Protein AF-0000000087147767 (afdb_homodimer)

Sequence (228 aa):
MAEIVLAKQKIERGKTERLREWMEEITEREAEAVETLKSEGMHSETAFIEHTEESD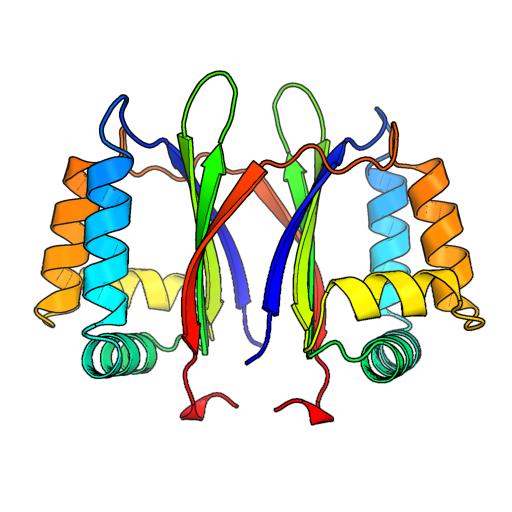FLIYYMKADSIEQVYESFEDSSHDIDQEHKQVLSDVLESGENVGDYELLYHLENPESSMAEIVLAKQKIERGKTERLREWMEEITEREAEAVETLKSEGMHSETAFIEHTEESDFLIYYMKADSIEQVYESFEDSSHDIDQEHKQVLSDVLESGENVGDYELLYHLENPESS

Structure (mmCIF, N/CA/C/O backbone):
data_AF-0000000087147767-model_v1
#
loop_
_entity.id
_entity.type
_entity.pdbx_description
1 polymer 'Uncharacterized protein'
#
loop_
_atom_site.group_PDB
_atom_site.id
_atom_site.type_symbol
_atom_site.label_atom_id
_atom_site.label_alt_id
_atom_site.label_comp_id
_atom_site.label_asym_id
_atom_site.label_entity_id
_atom_site.label_seq_id
_atom_site.pdbx_PDB_ins_code
_atom_site.Cartn_x
_atom_site.Cartn_y
_atom_site.Cartn_z
_atom_site.occupancy
_atom_site.B_iso_or_equiv
_atom_site.auth_seq_id
_atom_site.auth_comp_id
_atom_site.auth_asym_id
_atom_site.auth_atom_id
_atom_site.pdbx_PDB_model_num
ATOM 1 N N . MET A 1 1 ? -11.891 4.188 -13.633 1 67.19 1 MET A N 1
ATOM 2 C CA . MET A 1 1 ? -11.336 3.182 -12.734 1 67.19 1 MET A CA 1
ATOM 3 C C . MET A 1 1 ? -10.461 3.83 -11.664 1 67.19 1 MET A C 1
ATOM 5 O O . MET A 1 1 ? -9.891 4.898 -11.891 1 67.19 1 MET A O 1
ATOM 9 N N . ALA A 1 2 ? -10.555 3.457 -10.453 1 84.94 2 ALA A N 1
ATOM 10 C CA . ALA A 1 2 ? -9.797 4.105 -9.391 1 84.94 2 ALA A CA 1
ATOM 11 C C . ALA A 1 2 ? -8.289 3.939 -9.609 1 84.94 2 ALA A C 1
ATOM 13 O O . ALA A 1 2 ? -7.855 2.977 -10.242 1 84.94 2 ALA A O 1
ATOM 14 N N . GLU A 1 3 ? -7.574 5.004 -9.398 1 94 3 GLU A N 1
ATOM 15 C CA . GLU A 1 3 ? -6.117 4.988 -9.461 1 94 3 GLU A CA 1
ATOM 16 C C . GLU A 1 3 ? -5.508 4.684 -8.094 1 94 3 GLU A C 1
ATOM 18 O O . GLU A 1 3 ? -5.992 5.168 -7.07 1 94 3 GLU A O 1
ATOM 23 N N . ILE A 1 4 ? -4.531 3.812 -8.164 1 96.44 4 ILE A N 1
ATOM 24 C CA . ILE A 1 4 ? -3.818 3.475 -6.934 1 96.44 4 ILE A CA 1
ATOM 25 C C . ILE A 1 4 ? -2.35 3.869 -7.062 1 96.44 4 ILE A C 1
ATOM 27 O O . ILE A 1 4 ? -1.714 3.592 -8.086 1 96.44 4 ILE A O 1
ATOM 31 N N . VAL A 1 5 ? -1.839 4.504 -6.016 1 95.38 5 VA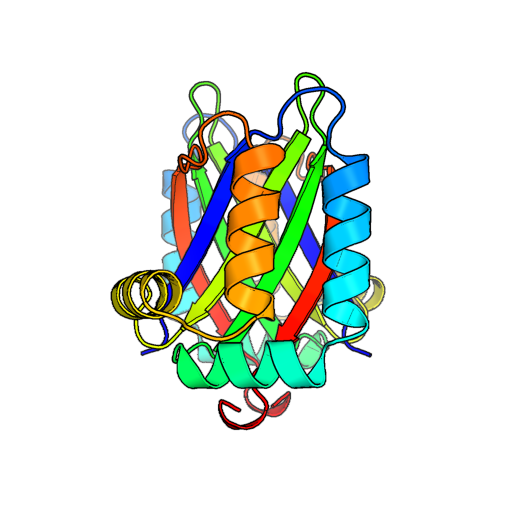L A N 1
ATOM 32 C CA . VAL A 1 5 ? -0.446 4.938 -6.055 1 95.38 5 VAL A CA 1
ATOM 33 C C . VAL A 1 5 ? 0.207 4.707 -4.695 1 95.38 5 VAL A C 1
ATOM 35 O O . VAL A 1 5 ? -0.458 4.789 -3.658 1 95.38 5 VAL A O 1
ATOM 38 N N . LEU A 1 6 ? 1.441 4.367 -4.758 1 97.19 6 LEU A N 1
ATOM 39 C CA . LEU A 1 6 ? 2.312 4.355 -3.586 1 97.19 6 LEU A CA 1
ATOM 40 C C . LEU A 1 6 ? 3.365 5.453 -3.684 1 97.19 6 LEU A C 1
ATOM 42 O O . LEU A 1 6 ? 3.986 5.633 -4.734 1 97.19 6 LEU A O 1
ATOM 46 N N . ALA A 1 7 ? 3.482 6.242 -2.654 1 95.94 7 ALA A N 1
ATOM 47 C CA . ALA A 1 7 ? 4.496 7.289 -2.605 1 95.94 7 ALA A CA 1
ATOM 48 C C . ALA A 1 7 ? 5.434 7.094 -1.415 1 95.94 7 ALA A C 1
ATOM 50 O O . ALA A 1 7 ? 5.031 6.547 -0.385 1 95.94 7 ALA A O 1
ATOM 51 N N . LYS A 1 8 ? 6.633 7.492 -1.608 1 97 8 LYS A N 1
ATOM 52 C CA . LYS A 1 8 ? 7.68 7.352 -0.601 1 97 8 LYS A CA 1
ATOM 53 C C . LYS A 1 8 ? 8.461 8.648 -0.442 1 97 8 LYS A C 1
ATOM 55 O O . LYS A 1 8 ? 8.961 9.203 -1.424 1 97 8 LYS A O 1
ATOM 60 N N . GLN A 1 9 ? 8.539 9.156 0.817 1 97 9 GLN A N 1
ATOM 61 C CA . GLN A 1 9 ? 9.281 10.383 1.09 1 97 9 GLN A CA 1
ATOM 62 C C . GLN A 1 9 ? 10.203 10.211 2.293 1 97 9 GLN A C 1
ATOM 64 O O . GLN A 1 9 ? 9.836 9.562 3.275 1 97 9 GLN A O 1
ATOM 69 N N . LYS A 1 10 ? 11.422 10.805 2.158 1 97.25 10 LYS A N 1
ATOM 70 C CA . LYS A 1 10 ? 12.422 10.648 3.207 1 97.25 10 LYS A CA 1
ATOM 71 C C . LYS A 1 10 ? 12.125 11.562 4.395 1 97.25 10 LYS A C 1
ATOM 73 O O . LYS A 1 10 ? 11.867 12.75 4.215 1 97.25 10 LYS A O 1
ATOM 78 N N . ILE A 1 11 ? 12.086 10.969 5.574 1 97.75 11 ILE A N 1
ATOM 79 C CA . ILE A 1 11 ? 11.875 11.727 6.801 1 97.75 11 ILE A CA 1
ATOM 80 C C . ILE A 1 11 ? 13.211 12.281 7.297 1 97.75 11 ILE A C 1
ATOM 82 O O . ILE A 1 11 ? 14.219 11.578 7.293 1 97.75 11 ILE A O 1
ATOM 86 N N . GLU A 1 12 ? 13.172 13.508 7.703 1 96.81 12 GLU A N 1
ATOM 87 C CA . GLU A 1 12 ? 14.383 14.102 8.258 1 96.81 12 GLU A CA 1
ATOM 88 C C . GLU A 1 12 ? 14.82 13.375 9.531 1 96.81 12 GLU A C 1
ATOM 90 O O . GLU A 1 12 ? 13.984 12.977 10.344 1 96.81 12 GLU A O 1
ATOM 95 N N . ARG A 1 13 ? 16.141 13.266 9.672 1 94.19 13 ARG A N 1
ATOM 96 C CA . ARG A 1 13 ? 16.688 12.562 10.828 1 94.19 13 ARG A CA 1
ATOM 97 C C . ARG A 1 13 ? 16.172 13.148 12.133 1 94.19 13 ARG A C 1
ATOM 99 O O . ARG A 1 13 ? 16.219 14.367 12.328 1 94.19 13 ARG A O 1
ATOM 106 N N . GLY A 1 14 ? 15.68 12.266 12.984 1 94.88 14 GLY A N 1
ATOM 107 C CA . GLY A 1 14 ? 15.25 12.664 14.312 1 94.88 14 GLY A CA 1
ATOM 108 C C . GLY A 1 14 ? 13.836 13.211 14.352 1 94.88 14 GLY A C 1
ATOM 109 O O . GLY A 1 14 ? 13.367 13.664 15.398 1 94.88 14 GLY A O 1
ATOM 110 N N . LYS A 1 15 ? 13.109 13.211 13.281 1 96.62 15 LYS A N 1
ATOM 111 C CA . LYS A 1 15 ? 11.805 13.867 13.25 1 96.62 15 LYS A CA 1
ATOM 112 C C . LYS A 1 15 ? 10.688 12.844 13.094 1 96.62 15 LYS A C 1
ATOM 114 O O . LYS A 1 15 ? 9.523 13.211 12.906 1 96.62 15 LYS A O 1
ATOM 119 N N . THR A 1 16 ? 11.008 11.641 13.18 1 96.75 16 THR A N 1
ATOM 120 C CA . THR A 1 16 ? 10.031 10.57 13.016 1 96.75 16 THR A CA 1
ATOM 121 C C . THR A 1 16 ? 8.961 10.656 14.102 1 96.75 16 THR A C 1
ATOM 123 O O . THR A 1 16 ? 7.773 10.445 13.828 1 96.75 16 THR A O 1
ATOM 126 N N . GLU A 1 17 ? 9.359 10.945 15.305 1 96.75 17 GLU A N 1
ATOM 127 C CA . GLU A 1 17 ? 8.422 11.023 16.422 1 96.75 17 GLU A CA 1
ATOM 128 C C . GLU A 1 17 ? 7.395 12.133 16.203 1 96.75 17 GLU A C 1
ATOM 130 O O . GLU A 1 17 ? 6.215 11.969 16.516 1 96.75 17 GLU A O 1
ATOM 135 N N . ARG A 1 18 ? 7.855 13.195 15.711 1 96.69 18 ARG A N 1
ATOM 136 C CA . ARG A 1 18 ? 6.953 14.305 15.406 1 96.69 18 ARG A CA 1
ATOM 137 C C . ARG A 1 18 ? 5.887 13.875 14.406 1 96.69 18 ARG A C 1
ATOM 139 O O . ARG A 1 18 ? 4.715 14.234 14.547 1 96.69 18 ARG A O 1
ATOM 146 N N . LEU A 1 19 ? 6.262 13.211 13.383 1 96.31 19 LEU A N 1
ATOM 147 C CA . LEU A 1 19 ? 5.328 12.695 12.383 1 96.31 19 LEU A CA 1
ATOM 148 C C . LEU A 1 19 ? 4.316 11.75 13.023 1 96.31 19 LEU A C 1
ATOM 150 O O . LEU A 1 19 ? 3.117 11.852 12.758 1 96.31 19 LEU A O 1
ATOM 154 N N . ARG A 1 20 ? 4.797 10.914 13.859 1 96.38 20 ARG A N 1
ATOM 155 C CA . ARG A 1 20 ? 3.932 9.969 14.555 1 96.38 20 ARG A CA 1
ATOM 156 C C . ARG A 1 20 ?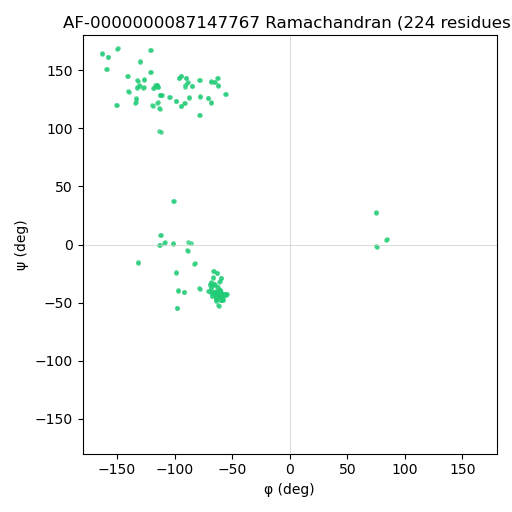 2.865 10.695 15.367 1 96.38 20 ARG A C 1
ATOM 158 O O . ARG A 1 20 ? 1.692 10.312 15.336 1 96.38 20 ARG A O 1
ATOM 165 N N . GLU A 1 21 ? 3.273 11.68 16.109 1 96.25 21 GLU A N 1
ATOM 166 C CA . GLU A 1 21 ? 2.357 12.477 16.922 1 96.25 21 GLU A CA 1
ATOM 167 C C . GLU A 1 21 ? 1.287 13.141 16.062 1 96.25 21 GLU A C 1
ATOM 169 O O . GLU A 1 21 ? 0.116 13.18 16.453 1 96.25 21 GLU A O 1
ATOM 174 N N . TRP A 1 22 ? 1.695 13.648 14.969 1 96.25 22 TRP A N 1
ATOM 175 C CA . TRP A 1 22 ? 0.762 14.305 14.062 1 96.25 22 TRP A CA 1
ATOM 176 C C . TRP A 1 22 ? -0.265 13.32 13.523 1 96.25 22 TRP A C 1
ATOM 178 O O . TRP A 1 22 ? -1.458 13.625 13.461 1 96.25 22 TRP A O 1
ATOM 188 N N . MET A 1 23 ? 0.18 12.156 13.133 1 94.56 23 MET A N 1
ATOM 189 C CA . MET A 1 23 ? -0.715 11.148 12.57 1 94.56 23 MET A CA 1
ATOM 190 C C . MET A 1 23 ? -1.711 10.664 13.617 1 94.56 23 MET A C 1
ATOM 192 O O . MET A 1 23 ? -2.855 10.344 13.297 1 94.56 23 MET A O 1
ATOM 196 N N . GLU A 1 24 ? -1.226 10.633 14.844 1 94.94 24 GLU A N 1
ATOM 197 C CA . GLU A 1 24 ? -2.143 10.336 15.938 1 94.94 24 GLU A CA 1
ATOM 198 C C . GLU A 1 24 ? -3.227 11.398 16.062 1 94.94 24 GLU A C 1
ATOM 200 O O . GLU A 1 24 ? -4.398 11.086 16.266 1 94.94 24 GLU A O 1
ATOM 205 N N . GLU A 1 25 ? -2.812 12.633 15.961 1 94.88 25 GLU A N 1
ATOM 206 C CA . GLU A 1 25 ? -3.77 13.734 16.016 1 94.88 25 GLU A CA 1
ATOM 207 C C . GLU A 1 25 ? -4.785 13.633 14.875 1 94.88 25 GLU A C 1
ATOM 209 O O . GLU A 1 25 ? -5.965 13.93 15.07 1 94.88 25 GLU A O 1
ATOM 214 N N . ILE A 1 26 ? -4.352 13.234 13.672 1 94.12 26 ILE A N 1
ATOM 215 C CA . ILE A 1 26 ? -5.25 13.047 12.531 1 94.12 26 ILE A CA 1
ATOM 216 C C . ILE A 1 26 ? -6.297 11.984 12.875 1 94.12 26 ILE A C 1
ATOM 218 O O . ILE A 1 26 ? -7.477 12.141 12.547 1 94.12 26 ILE A O 1
ATOM 222 N N . THR A 1 27 ? -5.828 10.938 13.492 1 92.12 27 THR A N 1
ATOM 223 C CA . THR A 1 27 ? -6.723 9.852 13.883 1 92.12 27 THR A CA 1
ATOM 224 C C . THR A 1 27 ? -7.773 10.344 14.875 1 92.12 27 THR A C 1
ATOM 226 O O . THR A 1 27 ? -8.93 9.914 14.828 1 92.12 27 THR A O 1
ATOM 229 N N . GLU A 1 28 ? -7.375 11.242 15.758 1 93.94 28 GLU A N 1
ATOM 230 C CA . GLU A 1 28 ? -8.297 11.844 16.719 1 93.94 28 GLU A CA 1
ATOM 231 C C . GLU A 1 28 ? -9.305 12.75 16 1 93.94 28 GLU A C 1
ATOM 233 O O . GLU A 1 28 ? -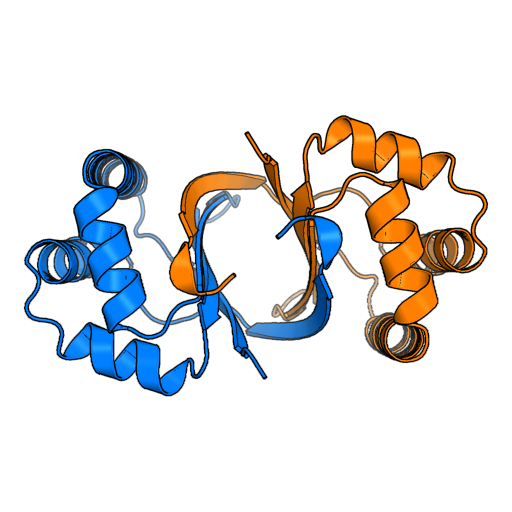10.445 12.898 16.469 1 93.94 28 GLU A O 1
ATOM 238 N N . ARG A 1 29 ? -8.852 13.336 14.969 1 94.69 29 ARG A N 1
ATOM 239 C CA . ARG A 1 29 ? -9.695 14.211 14.164 1 94.69 29 ARG A CA 1
ATOM 240 C C . ARG A 1 29 ? -10.195 13.484 12.922 1 94.69 29 ARG A C 1
ATOM 242 O O . ARG A 1 29 ? -10.227 14.07 11.828 1 94.69 29 ARG A O 1
ATOM 249 N N . GLU A 1 30 ? -10.492 12.281 13.031 1 92.88 30 GLU A N 1
ATOM 250 C CA . GLU A 1 30 ? -10.82 11.398 11.922 1 92.88 30 GLU A CA 1
ATOM 251 C C . GLU A 1 30 ? -11.984 11.945 11.102 1 92.88 30 GLU A C 1
ATOM 253 O O . GLU A 1 30 ? -11.969 11.906 9.875 1 92.88 30 GLU A O 1
ATOM 258 N N . ALA A 1 31 ? -13.008 12.445 11.766 1 92.44 31 ALA A N 1
ATOM 259 C CA . ALA A 1 31 ? -14.188 12.961 11.078 1 92.44 31 ALA A CA 1
ATOM 260 C C . ALA A 1 31 ? -13.812 14.086 10.125 1 92.44 31 ALA A C 1
ATOM 262 O O . ALA A 1 31 ? -14.273 14.117 8.977 1 92.44 31 ALA A O 1
ATOM 263 N N . GLU A 1 32 ? -13.023 15.016 10.602 1 93.19 32 GLU A N 1
ATOM 264 C CA . GLU A 1 32 ? -12.547 16.125 9.773 1 93.19 32 GLU A CA 1
ATOM 265 C C . GLU A 1 32 ? -11.68 15.617 8.625 1 93.19 32 GLU A C 1
ATOM 267 O O . GLU A 1 32 ? -11.82 16.062 7.484 1 93.19 32 GLU A O 1
ATOM 272 N N . ALA A 1 33 ? -10.789 14.656 8.93 1 93.19 33 ALA A N 1
ATOM 273 C CA . ALA A 1 33 ? -9.891 14.094 7.926 1 93.19 33 ALA A CA 1
ATOM 274 C C . ALA A 1 33 ? -10.68 13.398 6.82 1 93.19 33 ALA A C 1
ATOM 276 O O . ALA A 1 33 ? -10.352 13.523 5.641 1 93.19 33 ALA A O 1
ATOM 277 N N . VAL A 1 34 ? -11.695 12.727 7.195 1 92.88 34 VAL A N 1
ATOM 278 C CA . VAL A 1 34 ? -12.516 11.992 6.242 1 92.88 34 VAL A CA 1
ATOM 279 C C . VAL A 1 34 ? -13.273 12.969 5.344 1 92.88 34 VAL A C 1
ATOM 281 O O . VAL A 1 34 ? -13.43 12.719 4.145 1 92.88 34 VAL A O 1
ATOM 284 N N . GLU A 1 35 ? -13.703 14.047 5.93 1 90.69 35 GLU A N 1
ATOM 285 C CA . GLU A 1 35 ? -14.367 15.07 5.129 1 90.69 35 GLU A CA 1
ATOM 286 C C . GLU A 1 35 ? -13.438 15.625 4.051 1 90.69 35 GLU A C 1
ATOM 288 O O . GLU A 1 35 ? -13.867 15.859 2.92 1 90.69 35 GLU A O 1
ATOM 293 N N . THR A 1 36 ? -12.203 15.812 4.438 1 90.06 36 THR A N 1
ATOM 294 C CA . THR A 1 36 ? -11.227 16.281 3.469 1 90.06 36 THR A CA 1
ATOM 295 C C . THR A 1 36 ? -10.953 15.219 2.408 1 90.06 36 THR A C 1
ATOM 297 O O . THR A 1 36 ? -10.828 15.531 1.223 1 90.06 36 THR A O 1
ATOM 300 N N . LEU A 1 37 ? -10.859 13.992 2.84 1 88.81 37 LEU A N 1
ATOM 301 C CA . LEU A 1 37 ? -10.656 12.875 1.922 1 88.81 37 LEU A CA 1
ATOM 302 C C . LEU A 1 37 ? -11.75 12.852 0.854 1 88.81 37 LEU A C 1
ATOM 304 O O . LEU A 1 37 ? -11.453 12.664 -0.33 1 88.81 37 LEU A O 1
ATOM 308 N N . LYS A 1 38 ? -12.945 13.078 1.26 1 89.38 38 LYS A N 1
ATOM 309 C CA . LYS A 1 38 ? -14.086 13.109 0.354 1 89.38 38 LYS A CA 1
ATOM 310 C C . LYS A 1 38 ? -13.969 14.25 -0.653 1 89.38 38 LYS A C 1
ATOM 312 O O . LYS A 1 38 ? -14.156 14.047 -1.854 1 89.38 38 LYS A O 1
ATOM 317 N N . SER A 1 39 ? -13.672 15.344 -0.083 1 87 39 SER A N 1
ATOM 318 C CA . SER A 1 39 ? -13.586 16.547 -0.907 1 87 39 SER A CA 1
ATOM 319 C C . SER A 1 39 ? -12.477 16.422 -1.945 1 87 39 SER A C 1
ATOM 321 O O . SER A 1 39 ? -12.562 17 -3.031 1 87 39 SER A O 1
ATOM 323 N N . GLU A 1 40 ? -11.453 15.586 -1.694 1 88.38 40 GLU A N 1
ATOM 324 C CA . GLU A 1 40 ? -10.305 15.406 -2.578 1 88.38 40 GLU A CA 1
ATOM 325 C C . GLU A 1 40 ? -10.562 14.305 -3.598 1 88.38 40 GLU A C 1
ATOM 327 O O . GLU A 1 40 ? -9.734 14.055 -4.477 1 88.38 40 GLU A O 1
ATOM 332 N N . GLY A 1 41 ?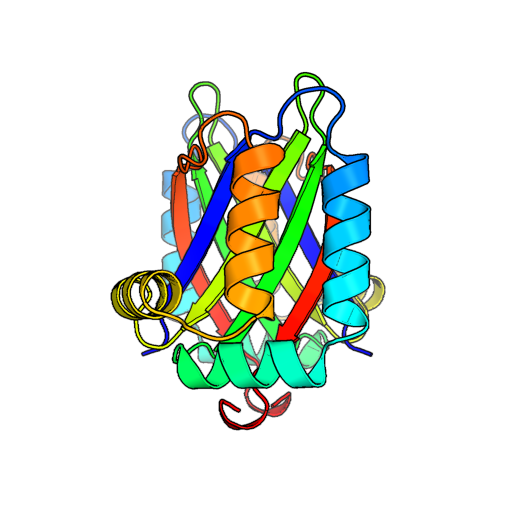 -11.695 13.609 -3.494 1 87.38 41 GLY A N 1
ATOM 333 C CA . GLY A 1 41 ? -12.023 12.516 -4.398 1 87.38 41 GLY A CA 1
ATOM 334 C C . GLY A 1 41 ? -11.234 11.25 -4.121 1 87.38 41 GLY A C 1
ATOM 335 O O . GLY A 1 41 ? -10.953 10.477 -5.035 1 87.38 41 GLY A O 1
ATOM 336 N N . MET A 1 42 ? -10.844 11.109 -2.902 1 92.06 42 MET A N 1
ATOM 337 C CA . MET A 1 42 ? -10.07 9.938 -2.506 1 92.06 42 MET A CA 1
ATOM 338 C C . MET A 1 42 ? -10.977 8.867 -1.909 1 92.06 42 MET A C 1
ATOM 340 O O . MET A 1 42 ? -11.93 9.18 -1.188 1 92.06 42 MET A O 1
ATOM 344 N N . HIS A 1 43 ? -10.625 7.648 -2.223 1 93.38 43 HIS A N 1
ATOM 345 C CA . HIS A 1 43 ? -11.375 6.527 -1.664 1 93.38 43 HIS A CA 1
ATOM 346 C C . HIS A 1 43 ? -10.742 6.039 -0.365 1 93.38 43 HIS A C 1
ATOM 348 O O . HIS A 1 43 ? -11.445 5.707 0.588 1 93.38 43 HIS A O 1
ATOM 354 N N . SER A 1 44 ? -9.477 5.984 -0.354 1 94.44 44 SER A N 1
ATOM 355 C CA . SER A 1 44 ? -8.773 5.562 0.851 1 94.44 44 SER A CA 1
ATOM 356 C C . SER A 1 44 ? -7.328 6.043 0.84 1 94.44 44 SER A C 1
ATOM 358 O O . SER A 1 44 ? -6.758 6.301 -0.224 1 94.44 44 SER A O 1
ATOM 360 N N . GLU A 1 45 ? -6.836 6.25 1.989 1 95.31 45 GLU A N 1
ATOM 361 C CA . GLU A 1 45 ? -5.441 6.625 2.209 1 95.31 45 GLU A CA 1
ATOM 362 C C . GLU A 1 45 ? -4.863 5.91 3.428 1 95.31 45 GLU A C 1
ATOM 364 O O . GLU A 1 45 ? -5.52 5.809 4.465 1 95.31 45 GLU A O 1
ATOM 369 N N . THR A 1 46 ? -3.719 5.316 3.305 1 96.62 46 THR A N 1
ATOM 370 C CA . THR A 1 46 ? -2.994 4.684 4.402 1 96.62 46 THR A CA 1
ATOM 371 C C . THR A 1 46 ? -1.569 5.223 4.488 1 96.62 46 THR A C 1
ATOM 373 O O . THR A 1 46 ? -0.891 5.367 3.471 1 96.62 46 THR A O 1
ATOM 376 N N . ALA A 1 47 ? -1.167 5.508 5.66 1 97.44 47 ALA A N 1
ATOM 377 C CA . ALA A 1 47 ? 0.192 5.992 5.891 1 97.44 47 ALA A CA 1
ATOM 378 C C . ALA A 1 47 ? 0.993 5.004 6.73 1 97.44 47 ALA A C 1
ATOM 380 O O . ALA A 1 47 ? 0.482 4.457 7.711 1 97.44 47 ALA A O 1
ATOM 381 N N . PHE A 1 48 ? 2.24 4.781 6.336 1 97.81 48 PHE A N 1
ATOM 382 C CA . PHE A 1 48 ? 3.18 3.938 7.066 1 97.81 48 PHE A CA 1
ATOM 383 C C . PHE A 1 48 ? 4.508 4.656 7.273 1 97.81 48 PHE A C 1
ATOM 385 O O . PHE A 1 48 ? 4.828 5.602 6.551 1 97.81 48 PHE A O 1
ATOM 392 N N . ILE A 1 49 ? 5.207 4.203 8.266 1 97.75 49 ILE A N 1
ATOM 393 C CA . ILE A 1 49 ? 6.637 4.484 8.328 1 97.75 49 ILE A CA 1
ATOM 394 C C . ILE A 1 49 ? 7.422 3.238 7.93 1 97.75 49 ILE A C 1
ATOM 396 O O . ILE A 1 49 ? 7.141 2.139 8.406 1 97.75 49 ILE A O 1
ATOM 400 N N . GLU A 1 50 ? 8.305 3.385 6.984 1 97.5 50 GLU A N 1
ATOM 401 C CA . GLU A 1 50 ? 9.289 2.342 6.703 1 97.5 50 GLU A CA 1
ATOM 402 C C . GLU A 1 50 ? 10.602 2.604 7.441 1 97.5 50 GLU A C 1
ATOM 404 O O . GLU A 1 50 ? 11.242 3.631 7.227 1 97.5 50 GLU A O 1
ATOM 409 N N . HIS A 1 51 ? 10.953 1.704 8.266 1 96.94 51 HIS A N 1
ATOM 410 C CA . HIS A 1 51 ? 12.234 1.81 8.961 1 96.94 51 HIS A CA 1
ATOM 411 C C . HIS A 1 51 ? 13.336 1.101 8.18 1 96.94 51 HIS A C 1
ATOM 413 O O . HIS A 1 51 ? 13.227 -0.09 7.883 1 96.94 51 HIS A O 1
ATOM 419 N N . THR A 1 52 ? 14.359 1.851 7.84 1 94.19 52 THR A N 1
ATOM 420 C CA . THR A 1 52 ? 15.547 1.268 7.223 1 94.19 52 THR A CA 1
ATOM 421 C C . THR A 1 52 ? 16.781 1.547 8.062 1 94.19 52 THR A C 1
ATOM 423 O O . THR A 1 52 ? 16.719 2.299 9.039 1 94.19 52 THR A O 1
ATOM 426 N N . GLU A 1 53 ? 17.828 0.87 7.75 1 90 53 GLU A N 1
ATOM 427 C CA . GLU A 1 53 ? 19.078 1.097 8.461 1 90 53 GLU A CA 1
ATOM 428 C C . GLU A 1 53 ? 19.547 2.539 8.305 1 90 53 GLU A C 1
ATOM 430 O O . GLU A 1 53 ? 20.125 3.117 9.234 1 90 53 GLU A O 1
ATOM 435 N N . GLU A 1 54 ? 19.234 3.188 7.242 1 88.38 54 GLU A N 1
ATOM 436 C CA . GLU A 1 54 ? 19.781 4.5 6.91 1 88.38 54 GLU A CA 1
ATOM 437 C C . GLU A 1 54 ? 18.828 5.617 7.332 1 88.38 54 GLU A C 1
ATOM 439 O O . GLU A 1 54 ? 19.266 6.668 7.797 1 88.38 54 GLU A O 1
ATOM 444 N N . SER A 1 55 ? 17.641 5.387 7.145 1 93.56 55 SER A N 1
ATOM 445 C CA . SER A 1 55 ? 16.656 6.445 7.383 1 93.56 55 SER A CA 1
ATOM 446 C C . SER A 1 55 ? 15.25 5.875 7.504 1 93.56 55 SER A C 1
ATOM 448 O O . SER A 1 55 ? 15.016 4.707 7.184 1 93.56 55 SER A O 1
ATOM 450 N N . ASP A 1 56 ? 14.336 6.742 8.055 1 97.5 56 ASP A N 1
ATOM 451 C CA . ASP A 1 56 ? 12.898 6.457 8.016 1 97.5 56 ASP A CA 1
ATOM 452 C C . ASP A 1 56 ? 12.242 7.121 6.812 1 97.5 56 ASP A C 1
ATOM 454 O O . ASP A 1 56 ? 12.664 8.195 6.383 1 97.5 56 ASP A O 1
ATOM 458 N N . PHE A 1 57 ? 11.289 6.449 6.293 1 97.81 57 PHE A N 1
ATOM 459 C CA . PHE A 1 57 ? 10.531 6.977 5.164 1 97.81 57 PHE A CA 1
ATOM 460 C C . PHE A 1 57 ? 9.039 6.965 5.453 1 97.81 57 PHE A C 1
ATOM 462 O O . PHE A 1 57 ? 8.539 6.07 6.145 1 97.81 57 PHE A O 1
ATOM 469 N N . LEU A 1 58 ? 8.406 7.98 5.004 1 97.81 58 LEU A N 1
ATOM 470 C CA . LEU A 1 58 ? 6.949 8 5.004 1 97.81 58 LEU A CA 1
ATOM 471 C C . LEU A 1 58 ? 6.398 7.363 3.73 1 97.81 58 LEU A C 1
ATOM 473 O O . LEU A 1 58 ? 6.766 7.762 2.623 1 97.81 58 LEU A O 1
ATOM 477 N N . ILE A 1 59 ? 5.516 6.375 3.875 1 98 59 ILE A N 1
ATOM 478 C CA . ILE A 1 59 ? 4.875 5.691 2.76 1 98 59 ILE A CA 1
ATOM 479 C C . ILE A 1 59 ? 3.381 6.012 2.746 1 98 59 ILE A C 1
ATOM 481 O O . ILE A 1 59 ? 2.699 5.863 3.764 1 98 59 ILE A O 1
ATOM 485 N N . TYR A 1 60 ? 2.865 6.445 1.607 1 96.5 60 TYR A N 1
ATOM 486 C CA . TYR A 1 60 ? 1.438 6.688 1.432 1 96.5 60 TYR A CA 1
ATOM 487 C C . TYR A 1 60 ? 0.845 5.723 0.411 1 96.5 60 TYR A C 1
ATOM 489 O O . TYR A 1 60 ? 1.366 5.586 -0.698 1 96.5 60 TYR A O 1
ATOM 497 N N . TYR A 1 61 ? -0.058 5.051 0.831 1 96.56 61 TYR A N 1
ATOM 498 C CA . TYR A 1 61 ? -0.926 4.32 -0.086 1 96.56 61 TYR A CA 1
ATOM 499 C C . TYR A 1 61 ? -2.227 5.078 -0.325 1 96.56 61 TYR A C 1
ATOM 501 O O . TYR A 1 61 ? -2.99 5.324 0.611 1 96.56 61 TYR A O 1
ATOM 509 N N . MET A 1 62 ? -2.533 5.375 -1.603 1 95.5 62 MET A N 1
ATOM 510 C CA . MET A 1 62 ? -3.707 6.184 -1.918 1 95.5 62 MET A CA 1
ATOM 511 C C . MET A 1 62 ? -4.523 5.543 -3.035 1 95.5 62 MET A C 1
ATOM 513 O O . MET A 1 62 ? -3.969 5.105 -4.043 1 95.5 62 MET A O 1
ATOM 517 N N . LYS A 1 63 ? -5.758 5.504 -2.861 1 94.81 63 LYS A N 1
ATOM 518 C CA . LYS A 1 63 ? -6.746 5.113 -3.863 1 94.81 63 LYS A CA 1
ATOM 519 C C . LYS A 1 63 ? -7.711 6.258 -4.156 1 94.81 63 LYS A C 1
ATOM 521 O O . LYS A 1 63 ? -8.352 6.789 -3.246 1 94.81 63 LYS A O 1
ATOM 526 N N . ALA A 1 64 ? -7.734 6.703 -5.406 1 94.06 64 ALA A N 1
ATOM 527 C CA . ALA A 1 64 ? -8.562 7.844 -5.777 1 94.06 64 ALA A CA 1
ATOM 528 C C . ALA A 1 64 ? -9.039 7.727 -7.223 1 94.06 64 ALA A C 1
ATOM 530 O O . ALA A 1 64 ? -8.562 6.871 -7.973 1 94.06 64 ALA A O 1
ATOM 531 N N . ASP A 1 65 ? -10 8.617 -7.562 1 91.31 65 ASP A N 1
ATOM 532 C CA . ASP A 1 65 ? -10.445 8.688 -8.953 1 91.31 65 ASP A CA 1
ATOM 533 C C . ASP A 1 65 ? -9.336 9.203 -9.859 1 91.31 65 ASP A C 1
ATOM 535 O O . ASP A 1 65 ? -9.148 8.703 -10.969 1 91.31 65 ASP A O 1
ATOM 539 N N . SER A 1 66 ? -8.68 10.148 -9.367 1 91.88 66 SER A N 1
ATOM 540 C CA . SER A 1 66 ? -7.559 10.773 -10.062 1 91.88 66 SER A CA 1
ATOM 541 C C . SER A 1 66 ? -6.531 11.32 -9.078 1 91.88 66 SER A C 1
ATOM 543 O O . SER A 1 66 ? -6.828 12.234 -8.297 1 91.88 66 SER A O 1
ATOM 545 N N . ILE A 1 67 ? -5.355 10.758 -9.242 1 88.94 67 ILE A N 1
ATOM 546 C CA . ILE A 1 67 ? -4.312 11.164 -8.305 1 88.94 67 ILE A CA 1
ATOM 547 C C . ILE A 1 67 ? -3.896 12.609 -8.594 1 88.94 67 ILE A C 1
ATOM 549 O O . ILE A 1 67 ? -3.625 13.375 -7.668 1 88.94 67 ILE A O 1
ATOM 553 N N . GLU A 1 68 ? -3.828 12.891 -9.82 1 89.19 68 GLU A N 1
ATOM 554 C CA . GLU A 1 68 ? -3.504 14.258 -10.195 1 89.19 68 GLU A CA 1
ATOM 555 C C . GLU A 1 68 ? -4.48 15.25 -9.578 1 89.19 68 GLU A C 1
ATOM 557 O O . GLU A 1 68 ? -4.07 16.281 -9.031 1 89.19 68 GLU A O 1
ATOM 562 N N . GLN A 1 69 ? -5.738 14.914 -9.609 1 88.12 69 GLN A N 1
ATOM 563 C CA . GLN A 1 69 ? -6.766 15.789 -9.047 1 88.12 69 GLN A CA 1
ATOM 564 C C . GLN A 1 69 ? -6.66 15.852 -7.527 1 88.12 69 GLN A C 1
ATOM 566 O O . GLN A 1 69 ? -6.938 16.891 -6.926 1 88.12 69 GLN A O 1
ATOM 571 N N . VAL A 1 70 ? -6.277 14.758 -6.941 1 86.81 70 VAL A N 1
ATOM 572 C CA . VAL A 1 70 ? -6.105 14.719 -5.492 1 86.81 70 VAL A CA 1
ATOM 573 C C . VAL A 1 70 ? -5.043 15.734 -5.07 1 86.81 70 VAL A C 1
ATOM 575 O O . VAL A 1 70 ? -5.258 16.516 -4.148 1 86.81 70 VAL A O 1
ATOM 578 N N . TYR A 1 71 ? -3.936 15.703 -5.781 1 83.88 71 TYR A N 1
ATOM 579 C CA . TYR A 1 71 ? -2.842 16.609 -5.445 1 83.88 71 TYR A CA 1
ATOM 580 C C . TYR A 1 71 ? -3.262 18.062 -5.637 1 83.88 71 TYR A C 1
ATOM 582 O O . TYR A 1 71 ? -2.934 18.922 -4.816 1 83.88 71 TYR A O 1
ATOM 590 N N . GLU A 1 72 ? -3.963 18.328 -6.66 1 85.88 72 GLU A N 1
ATOM 591 C CA . GLU A 1 72 ? -4.441 19.688 -6.938 1 85.88 72 GLU A CA 1
ATOM 592 C C . GLU A 1 72 ? -5.395 20.156 -5.848 1 85.88 72 GLU A C 1
ATOM 594 O O . GLU A 1 72 ? -5.289 21.297 -5.375 1 85.88 72 GLU A O 1
ATOM 599 N N . SER A 1 73 ? -6.293 19.312 -5.48 1 85.06 73 SER A N 1
ATOM 600 C CA . SER A 1 73 ? -7.27 19.641 -4.449 1 85.06 73 SER A CA 1
ATOM 601 C C . SER A 1 73 ? -6.598 19.875 -3.102 1 85.06 73 SER A C 1
ATOM 603 O O . SER A 1 73 ? -6.961 20.797 -2.369 1 85.06 73 SER A O 1
ATOM 605 N N . PHE A 1 74 ? -5.656 19.047 -2.812 1 83.44 74 PHE A N 1
ATOM 606 C CA . PHE A 1 74 ? -4.914 19.156 -1.562 1 83.44 74 PHE A CA 1
ATOM 607 C C . PHE A 1 74 ? -4.176 20.484 -1.475 1 83.44 74 PHE A C 1
ATOM 609 O O . PHE A 1 74 ? -4.164 21.125 -0.423 1 83.44 74 PHE A O 1
ATOM 616 N N . GLU A 1 75 ? -3.615 20.891 -2.559 1 81.81 75 GLU A N 1
ATOM 617 C CA . GLU A 1 75 ? -2.877 22.141 -2.6 1 81.81 75 GLU A CA 1
ATOM 618 C C . GLU A 1 75 ? -3.807 23.344 -2.396 1 81.81 75 GLU A C 1
ATOM 620 O O . GLU A 1 75 ? -3.42 24.344 -1.782 1 81.81 75 GLU A O 1
ATOM 625 N N . ASP A 1 76 ? -5.039 23.172 -2.793 1 82.94 76 ASP A N 1
ATOM 626 C CA . ASP A 1 76 ? -5.98 24.281 -2.762 1 82.94 76 ASP A CA 1
ATOM 627 C C . ASP A 1 76 ? -6.906 24.188 -1.55 1 82.94 76 ASP A C 1
ATOM 629 O O . ASP A 1 76 ? -7.797 25.016 -1.375 1 82.94 76 ASP A O 1
ATOM 633 N N . SER A 1 77 ? -6.672 23.203 -0.817 1 82.94 77 SER A N 1
ATOM 634 C CA . SER A 1 77 ? -7.586 22.953 0.294 1 82.94 77 SER A CA 1
ATOM 635 C C . SER A 1 77 ? -7.465 24.047 1.354 1 82.94 77 SER A C 1
ATOM 637 O O . SER A 1 77 ? -6.363 24.5 1.657 1 82.94 77 SER A O 1
ATOM 639 N N . SER A 1 78 ? -8.664 24.453 1.901 1 79.69 78 SER A N 1
ATOM 640 C CA . SER A 1 78 ? -8.688 25.484 2.941 1 79.69 78 SER A CA 1
ATOM 641 C C . SER A 1 78 ? -9.031 24.875 4.301 1 79.69 78 SER A C 1
ATOM 643 O O . SER A 1 78 ? -9.156 25.594 5.289 1 79.69 78 SER A O 1
ATOM 645 N N . HIS A 1 79 ? -9.18 23.625 4.316 1 88.5 79 HIS A N 1
ATOM 646 C CA . HIS A 1 79 ? -9.453 22.984 5.602 1 88.5 79 HIS A CA 1
ATOM 647 C C . HIS A 1 79 ? -8.258 23.109 6.543 1 88.5 79 HIS A C 1
ATOM 649 O O . HIS A 1 79 ? -7.117 22.906 6.129 1 88.5 79 HIS A O 1
ATOM 655 N N . ASP A 1 80 ? -8.516 23.359 7.773 1 90.38 80 ASP A N 1
ATOM 656 C CA . ASP A 1 80 ? -7.469 23.562 8.773 1 90.38 80 ASP A CA 1
ATOM 657 C C . ASP A 1 80 ? -6.559 22.344 8.867 1 90.38 80 ASP A C 1
ATOM 659 O O . ASP A 1 80 ? -5.336 22.469 8.953 1 90.38 80 ASP A O 1
ATOM 663 N N . ILE A 1 81 ? -7.133 21.203 8.844 1 91.75 81 ILE A N 1
ATOM 664 C CA . ILE A 1 81 ? -6.363 19.969 9.023 1 91.75 81 ILE A CA 1
ATOM 665 C C . ILE A 1 81 ? -5.418 19.781 7.836 1 91.75 81 ILE A C 1
ATOM 667 O O . ILE A 1 81 ? -4.297 19.297 8 1 91.75 81 ILE A O 1
ATOM 671 N N . ASP A 1 82 ? -5.824 20.172 6.656 1 91.69 82 ASP A N 1
ATOM 672 C CA . ASP A 1 82 ? -4.977 20.078 5.477 1 91.69 82 ASP A CA 1
ATOM 673 C C . ASP A 1 82 ? -3.785 21.031 5.578 1 91.69 82 ASP A C 1
ATOM 675 O O . ASP A 1 82 ? -2.658 20.672 5.238 1 91.69 82 ASP A O 1
ATOM 679 N N . GLN A 1 83 ? -4.078 22.203 5.996 1 91.44 83 GLN A N 1
ATOM 680 C CA . GLN A 1 83 ? -3.021 23.188 6.164 1 91.44 83 GLN A CA 1
ATOM 681 C C . GLN A 1 83 ? -2 22.734 7.199 1 91.44 83 GLN A C 1
ATOM 683 O O . GLN A 1 83 ? -0.792 22.875 6.988 1 91.44 83 GLN A O 1
ATOM 688 N N . GLU A 1 84 ? -2.477 22.234 8.289 1 93.75 84 GLU A N 1
ATOM 689 C CA . GLU A 1 84 ? -1.58 21.703 9.32 1 93.75 84 GLU A CA 1
ATOM 690 C C . GLU A 1 84 ? -0.785 20.516 8.805 1 93.75 84 GLU A C 1
ATOM 692 O O . GLU A 1 84 ? 0.399 20.359 9.117 1 93.75 84 GLU A O 1
ATOM 697 N N . HIS A 1 85 ? -1.444 19.688 8.062 1 93.19 85 HIS A N 1
ATOM 698 C CA . HIS A 1 85 ? -0.775 18.547 7.465 1 93.19 85 HIS A CA 1
ATOM 699 C C . HIS A 1 85 ? 0.38 18.984 6.574 1 93.19 85 HIS A C 1
ATOM 701 O O . HIS A 1 85 ? 1.493 18.469 6.691 1 93.19 85 HIS A O 1
ATOM 707 N N . LYS A 1 86 ? 0.126 19.953 5.758 1 92 86 LYS A N 1
ATOM 708 C CA . LYS A 1 86 ? 1.163 20.484 4.883 1 92 86 LYS A CA 1
ATOM 709 C C . LYS A 1 86 ? 2.326 21.047 5.691 1 92 86 LYS A C 1
ATOM 711 O O . LYS A 1 86 ? 3.492 20.812 5.359 1 92 86 LYS A O 1
ATOM 716 N N . GLN A 1 87 ? 1.972 21.734 6.68 1 93.38 87 GLN A N 1
ATOM 717 C CA . GLN A 1 87 ? 2.986 22.359 7.523 1 93.38 87 GLN A CA 1
ATOM 718 C C . GLN A 1 87 ? 3.85 21.312 8.211 1 93.38 87 GLN A C 1
ATOM 720 O O . GLN A 1 87 ? 5.078 21.422 8.234 1 93.38 87 GLN A O 1
ATOM 725 N N . VAL A 1 88 ? 3.221 20.328 8.773 1 95.88 88 VAL A N 1
ATOM 726 C CA . VAL A 1 88 ? 3.953 19.281 9.484 1 95.88 88 VAL A CA 1
ATOM 727 C C . VAL A 1 88 ? 4.848 18.516 8.508 1 95.88 88 VAL A C 1
ATOM 729 O O . VAL A 1 88 ? 6.02 18.266 8.797 1 95.88 88 VAL A O 1
ATOM 732 N N . LEU A 1 89 ? 4.301 18.172 7.348 1 94.56 89 LEU A N 1
ATOM 733 C CA . LEU A 1 89 ? 5.086 17.438 6.359 1 94.56 89 LEU A CA 1
ATOM 734 C C . LEU A 1 89 ? 6.293 18.266 5.914 1 94.56 89 LEU A C 1
ATOM 736 O O . LEU A 1 89 ? 7.391 17.719 5.766 1 94.56 89 LEU A O 1
ATOM 740 N N . SER A 1 90 ? 6.078 19.531 5.703 1 94.5 90 SER A N 1
ATOM 741 C CA . SER A 1 90 ? 7.176 20.406 5.32 1 94.5 90 SER A CA 1
ATOM 742 C C . SER A 1 90 ? 8.258 20.438 6.398 1 94.5 90 SER A C 1
ATOM 744 O O . SER A 1 90 ? 9.445 20.578 6.09 1 94.5 90 SER A O 1
ATOM 746 N N . ASP A 1 91 ? 7.867 20.297 7.574 1 96.12 91 ASP A N 1
ATOM 747 C CA . ASP A 1 91 ? 8.781 20.344 8.711 1 96.12 91 ASP A CA 1
ATOM 748 C C . ASP A 1 91 ? 9.539 19.031 8.859 1 96.12 91 ASP A C 1
ATOM 750 O O . ASP A 1 91 ? 10.727 19.016 9.195 1 96.12 91 ASP A O 1
ATOM 754 N N . VAL A 1 92 ? 8.883 17.891 8.617 1 96.88 92 VAL A N 1
ATOM 755 C CA . VAL A 1 92 ? 9.438 16.609 9.023 1 96.88 92 VAL A CA 1
ATOM 756 C C . VAL A 1 92 ? 10.117 15.93 7.836 1 96.88 92 VAL A C 1
ATOM 758 O O . VAL A 1 92 ? 10.969 15.062 8.016 1 96.88 92 VAL A O 1
ATOM 761 N N . LEU A 1 93 ? 9.711 16.281 6.664 1 96.88 93 LEU A N 1
ATOM 762 C CA . LEU A 1 93 ? 10.273 15.617 5.492 1 96.88 93 LEU A CA 1
ATOM 763 C C . LEU A 1 93 ? 11.516 16.359 4.996 1 96.88 93 LEU A C 1
ATOM 765 O O . LEU A 1 93 ? 11.562 17.578 5.02 1 96.88 93 LEU A O 1
ATOM 769 N N . GLU A 1 94 ? 12.492 15.648 4.539 1 95.88 94 GLU A N 1
ATOM 770 C CA . GLU A 1 94 ? 13.758 16.203 4.082 1 95.88 94 GLU A CA 1
ATOM 771 C C . GLU A 1 94 ? 13.547 17.141 2.891 1 95.88 94 GLU A C 1
ATOM 773 O O . GLU A 1 94 ? 14.031 18.281 2.889 1 95.88 94 GLU A O 1
ATOM 778 N N . SER A 1 95 ? 12.836 16.672 1.796 1 92.38 95 SER A N 1
ATOM 779 C CA . SER A 1 95 ? 12.625 17.484 0.602 1 92.38 95 SER A CA 1
ATOM 780 C C . SER A 1 95 ? 11.156 17.453 0.171 1 92.38 95 SER A C 1
ATOM 782 O O . SER A 1 95 ? 10.734 18.281 -0.642 1 92.38 95 SER A O 1
ATOM 784 N N . GLY A 1 96 ? 10.43 16.484 0.717 1 88.06 96 GLY A N 1
ATOM 785 C CA . GLY A 1 96 ? 9.047 16.312 0.303 1 88.06 96 GLY A CA 1
ATOM 786 C C . GLY A 1 96 ? 8.906 15.664 -1.06 1 88.06 96 GLY A C 1
ATOM 787 O O . GLY A 1 96 ? 7.793 15.445 -1.537 1 88.06 96 GLY A O 1
ATOM 788 N N . GLU A 1 97 ? 9.984 15.391 -1.672 1 91.75 97 GLU A N 1
ATOM 789 C CA . GLU A 1 97 ? 9.953 14.758 -2.986 1 91.75 97 GLU A CA 1
ATOM 790 C C . GLU A 1 97 ? 9.68 13.266 -2.871 1 91.75 97 GLU A C 1
ATOM 792 O O . GLU A 1 97 ? 10.156 12.609 -1.94 1 91.75 97 GLU A O 1
ATOM 797 N N . ASN A 1 98 ? 8.914 12.836 -3.812 1 93.44 98 ASN A N 1
ATOM 798 C CA . ASN A 1 98 ? 8.734 11.391 -3.922 1 93.44 98 ASN A CA 1
ATOM 799 C C . ASN A 1 98 ? 10.023 10.695 -4.359 1 93.44 98 ASN A C 1
ATOM 801 O O . ASN A 1 98 ? 10.562 10.992 -5.43 1 93.44 98 ASN A O 1
ATOM 805 N N . VAL A 1 99 ? 10.508 9.797 -3.584 1 94.06 99 VAL A N 1
ATOM 806 C CA . VAL A 1 99 ? 11.773 9.141 -3.904 1 94.06 99 VAL A CA 1
ATOM 807 C C . VAL A 1 99 ? 11.523 7.672 -4.234 1 94.06 99 VAL A C 1
ATOM 809 O O . VAL A 1 99 ? 12.469 6.914 -4.453 1 94.06 99 VAL A O 1
ATOM 812 N N . GLY A 1 100 ? 10.211 7.328 -4.148 1 94.25 100 GLY A N 1
ATOM 813 C CA . GLY A 1 100 ? 9.875 5.957 -4.488 1 94.25 100 GLY A CA 1
ATOM 814 C C . GLY A 1 100 ? 9.578 5.766 -5.965 1 94.25 100 GLY A C 1
ATOM 815 O O . GLY A 1 100 ? 9 6.645 -6.605 1 94.25 100 GLY A O 1
ATOM 816 N N . ASP A 1 101 ? 10.055 4.688 -6.535 1 96.44 101 ASP A N 1
ATOM 817 C CA . ASP A 1 101 ? 9.711 4.25 -7.887 1 96.44 101 ASP A CA 1
ATOM 818 C C . ASP A 1 101 ? 8.898 2.955 -7.855 1 96.44 101 ASP A C 1
ATOM 820 O O . ASP A 1 101 ? 9.469 1.863 -7.809 1 96.44 101 ASP A O 1
ATOM 824 N N . TYR A 1 102 ? 7.609 3.191 -7.934 1 96.69 102 TYR A N 1
ATOM 825 C CA . TYR A 1 102 ? 6.703 2.061 -7.777 1 96.69 102 TYR A CA 1
ATOM 826 C C . TYR A 1 102 ? 5.949 1.785 -9.07 1 96.69 102 TYR A C 1
ATOM 828 O O . TYR A 1 102 ? 5.512 2.717 -9.75 1 96.69 102 TYR A O 1
ATOM 836 N N . GLU A 1 103 ? 5.871 0.601 -9.391 1 96.12 103 GLU A N 1
ATOM 837 C CA . GLU A 1 103 ? 5.094 0.113 -10.531 1 96.12 103 GLU A CA 1
ATOM 838 C C . GLU A 1 103 ? 3.916 -0.741 -10.062 1 96.12 103 GLU A C 1
ATOM 840 O O . GLU A 1 103 ? 4.109 -1.787 -9.438 1 96.12 103 GLU A O 1
ATOM 845 N N . LEU A 1 104 ? 2.73 -0.273 -10.359 1 96.19 104 LEU A N 1
ATOM 846 C CA . LEU A 1 104 ? 1.546 -1.045 -10 1 96.19 104 LEU A CA 1
ATOM 847 C C . LEU A 1 104 ? 1.416 -2.283 -10.875 1 96.19 104 LEU A C 1
ATOM 849 O O . LEU A 1 104 ? 1.453 -2.184 -12.109 1 96.19 104 LEU A O 1
ATOM 853 N N . LEU A 1 105 ? 1.298 -3.406 -10.234 1 95.12 105 LEU A N 1
ATOM 854 C CA . LEU A 1 105 ? 1.152 -4.645 -10.992 1 95.12 105 LEU A CA 1
ATOM 855 C C . LEU A 1 105 ? -0.314 -5.051 -11.086 1 95.12 105 LEU A C 1
ATOM 857 O O . LEU A 1 105 ? -0.829 -5.277 -12.188 1 95.12 105 LEU A O 1
ATOM 861 N N . TYR A 1 106 ? -0.918 -5.156 -9.992 1 94.06 106 TYR A N 1
ATOM 862 C CA . TYR A 1 106 ? -2.346 -5.457 -10.008 1 94.06 106 TYR A CA 1
ATOM 863 C C . TYR A 1 106 ? -3.008 -5.012 -8.703 1 94.06 106 TYR A C 1
ATOM 865 O O . TYR A 1 106 ? -2.324 -4.676 -7.734 1 94.06 106 TYR A O 1
ATOM 873 N N . HIS A 1 107 ? -4.281 -4.871 -8.719 1 94.19 107 HIS A N 1
ATOM 874 C CA . HIS A 1 107 ? -5.141 -4.605 -7.57 1 94.19 107 HIS A CA 1
ATOM 875 C C . HIS A 1 107 ? -6.367 -5.508 -7.578 1 94.19 107 HIS A C 1
ATOM 877 O O . HIS A 1 107 ? -7.105 -5.547 -8.562 1 94.19 107 HIS A O 1
ATOM 883 N N . LEU A 1 108 ? -6.535 -6.234 -6.551 1 92.56 108 LEU A N 1
ATOM 884 C CA . LEU A 1 108 ? -7.711 -7.082 -6.387 1 92.56 108 LEU A CA 1
ATOM 885 C C . LEU A 1 108 ? -8.531 -6.645 -5.18 1 92.56 108 LEU A C 1
ATOM 887 O O . LEU A 1 108 ? -7.973 -6.305 -4.133 1 92.56 108 LEU A O 1
ATOM 891 N N . GLU A 1 109 ? -9.781 -6.617 -5.336 1 91.06 109 GLU A N 1
ATOM 892 C CA . GLU A 1 109 ? -10.695 -6.27 -4.254 1 91.06 109 GLU A CA 1
ATOM 893 C C . GLU A 1 109 ? -11.828 -7.289 -4.133 1 91.06 109 GLU A C 1
ATOM 895 O O . GLU A 1 109 ? -12.352 -7.766 -5.145 1 91.06 109 GLU A O 1
ATOM 900 N N . ASN A 1 110 ? -12.07 -7.59 -2.893 1 88.56 110 ASN A N 1
ATOM 901 C CA . ASN A 1 110 ? -13.242 -8.414 -2.602 1 88.56 110 ASN A CA 1
ATOM 902 C C . ASN A 1 110 ? -14.531 -7.602 -2.645 1 88.56 110 ASN A C 1
ATOM 904 O O . ASN A 1 110 ? -14.758 -6.746 -1.788 1 88.56 110 ASN A O 1
ATOM 908 N N . PRO A 1 111 ? -15.32 -7.859 -3.59 1 79.81 111 PRO A N 1
ATOM 909 C CA . PRO A 1 111 ? -16.531 -7.055 -3.736 1 79.81 111 PRO A CA 1
ATOM 910 C C . PRO A 1 111 ? -17.516 -7.254 -2.584 1 79.81 111 PRO A C 1
ATOM 912 O O . PRO A 1 111 ? -18.422 -6.438 -2.387 1 79.81 111 PRO A O 1
ATOM 915 N N . GLU A 1 112 ? -17.391 -8.375 -1.926 1 74.62 112 GLU A N 1
ATOM 916 C CA . GLU A 1 112 ? -18.297 -8.664 -0.824 1 74.62 112 GLU A CA 1
ATOM 917 C C . GLU A 1 112 ? -17.844 -7.988 0.465 1 74.62 112 GLU A C 1
ATOM 919 O O . GLU A 1 112 ? -18.578 -7.969 1.455 1 74.62 112 GLU A O 1
ATOM 924 N N . SER A 1 113 ? -16.609 -7.543 0.508 1 64.88 113 SER A N 1
ATOM 925 C CA . SER A 1 113 ? -16.078 -6.945 1.723 1 64.88 113 SER A CA 1
ATOM 926 C C . SER A 1 113 ? -16.359 -5.445 1.776 1 64.88 113 SER A C 1
ATOM 928 O O . SER A 1 113 ? -15.914 -4.758 2.701 1 64.88 113 SER A O 1
ATOM 930 N N . SER A 1 114 ? -17.062 -4.945 0.743 1 48.72 114 SER A N 1
ATOM 931 C CA . SER A 1 114 ? -17.391 -3.525 0.812 1 48.72 114 SER A CA 1
ATOM 932 C C . SER A 1 114 ? -18.422 -3.248 1.901 1 48.72 114 SER A C 1
ATOM 934 O O . SER A 1 114 ? -19.25 -4.102 2.211 1 48.72 114 SER A O 1
ATOM 936 N N . MET B 1 1 ? -11.781 -5.195 13.539 1 67.81 1 MET B N 1
ATOM 937 C CA . MET B 1 1 ? -11.328 -4.133 12.648 1 67.81 1 MET B CA 1
ATOM 938 C C . MET B 1 1 ? -10.352 -4.672 11.609 1 67.81 1 MET B C 1
ATOM 940 O O . MET B 1 1 ? -9.672 -5.668 11.852 1 67.81 1 MET B O 1
ATOM 944 N N . ALA B 1 2 ? -10.461 -4.293 10.367 1 85.38 2 ALA B N 1
ATOM 945 C CA . ALA B 1 2 ? -9.609 -4.852 9.32 1 85.38 2 ALA B CA 1
ATOM 946 C C . ALA B 1 2 ? -8.141 -4.52 9.586 1 85.38 2 ALA B C 1
ATOM 948 O O . ALA B 1 2 ? -7.832 -3.508 10.219 1 85.38 2 ALA B O 1
ATOM 949 N N . GLU B 1 3 ? -7.305 -5.5 9.391 1 93.94 3 GLU B N 1
ATOM 950 C CA . GLU B 1 3 ? -5.859 -5.324 9.5 1 93.94 3 GLU B CA 1
ATOM 951 C C . GLU B 1 3 ? -5.246 -4.945 8.156 1 93.94 3 GLU B C 1
ATOM 953 O O . GLU B 1 3 ? -5.656 -5.465 7.113 1 93.94 3 GLU B O 1
ATOM 958 N N . ILE B 1 4 ? -4.359 -3.996 8.25 1 96.44 4 ILE B N 1
ATOM 959 C CA . ILE B 1 4 ? -3.652 -3.576 7.047 1 96.44 4 ILE B CA 1
ATOM 960 C C . ILE B 1 4 ? -2.154 -3.811 7.223 1 96.44 4 ILE B C 1
ATOM 962 O O . ILE B 1 4 ? -1.583 -3.471 8.258 1 96.44 4 ILE B O 1
ATOM 966 N N . VAL B 1 5 ? -1.541 -4.367 6.195 1 95.31 5 VAL B N 1
ATOM 967 C CA . VAL B 1 5 ? -0.112 -4.648 6.281 1 95.31 5 VAL B CA 1
ATOM 968 C C . VAL B 1 5 ? 0.556 -4.348 4.941 1 95.31 5 VAL B C 1
ATOM 970 O O . VAL B 1 5 ? -0.062 -4.496 3.887 1 95.31 5 VAL B O 1
ATOM 973 N N . LEU B 1 6 ? 1.735 -3.885 5.043 1 97.19 6 LEU B N 1
ATOM 974 C CA . LEU B 1 6 ? 2.637 -3.773 3.902 1 97.19 6 LEU B CA 1
ATOM 975 C C . LEU B 1 6 ? 3.799 -4.754 4.031 1 97.19 6 LEU B C 1
ATOM 977 O O . LEU B 1 6 ? 4.41 -4.859 5.098 1 97.19 6 LEU B O 1
ATOM 981 N N . ALA B 1 7 ? 4.035 -5.512 3.018 1 95.88 7 ALA B N 1
ATOM 982 C CA . ALA B 1 7 ? 5.156 -6.449 3.002 1 95.88 7 ALA B CA 1
ATOM 983 C C . ALA B 1 7 ? 6.102 -6.156 1.842 1 95.88 7 ALA B C 1
ATOM 985 O O . ALA B 1 7 ? 5.672 -5.668 0.793 1 95.88 7 ALA B O 1
ATOM 986 N N . LYS B 1 8 ? 7.324 -6.434 2.078 1 96.94 8 LYS B N 1
ATOM 987 C CA . LYS B 1 8 ? 8.383 -6.188 1.103 1 96.94 8 LYS B CA 1
ATOM 988 C C . LYS B 1 8 ? 9.305 -7.395 0.975 1 96.94 8 LYS B C 1
ATOM 990 O O . LYS B 1 8 ? 9.82 -7.898 1.976 1 96.94 8 LYS B O 1
ATOM 995 N N . GLN B 1 9 ? 9.484 -7.875 -0.274 1 96.94 9 GLN B N 1
ATOM 996 C CA . GLN B 1 9 ? 10.367 -9.008 -0.52 1 96.94 9 GLN B CA 1
ATOM 997 C C . GLN B 1 9 ? 11.305 -8.734 -1.69 1 96.94 9 GLN B C 1
ATOM 999 O O . GLN B 1 9 ? 10.906 -8.125 -2.684 1 96.94 9 GLN B O 1
ATOM 1004 N N . LYS B 1 10 ? 12.57 -9.211 -1.508 1 97.19 10 LYS B N 1
ATOM 1005 C CA . LYS B 1 10 ? 13.586 -8.953 -2.521 1 97.19 10 LYS B CA 1
ATOM 1006 C C . LYS B 1 10 ? 13.43 -9.883 -3.717 1 97.19 10 LYS B C 1
ATOM 1008 O O . LYS B 1 10 ? 13.289 -11.102 -3.549 1 97.19 10 LYS B O 1
ATOM 1013 N N . ILE B 1 11 ? 13.367 -9.312 -4.902 1 97.69 11 ILE B N 1
ATOM 1014 C CA . ILE B 1 11 ? 13.281 -10.086 -6.133 1 97.69 11 ILE B CA 1
ATOM 1015 C C . ILE B 1 11 ? 14.68 -10.492 -6.59 1 97.69 11 ILE B C 1
ATOM 1017 O O . ILE B 1 11 ? 15.609 -9.68 -6.555 1 97.69 11 ILE B O 1
ATOM 1021 N N . GLU B 1 12 ? 14.797 -11.688 -6.988 1 96.75 12 GLU B N 1
ATOM 1022 C CA . GLU B 1 12 ? 16.078 -12.148 -7.512 1 96.75 12 GLU B CA 1
ATOM 1023 C C . GLU B 1 12 ? 16.469 -11.383 -8.766 1 96.75 12 GLU B C 1
ATOM 1025 O O . GLU B 1 12 ? 15.625 -11.062 -9.602 1 96.75 12 GLU B O 1
ATOM 1030 N N . ARG B 1 13 ? 17.766 -11.133 -8.875 1 94.19 13 ARG B N 1
ATOM 1031 C CA . ARG B 1 13 ? 18.281 -10.367 -10.008 1 94.19 13 ARG B CA 1
ATOM 1032 C C . ARG B 1 13 ? 17.875 -11.008 -11.336 1 94.19 13 ARG B C 1
ATOM 1034 O O . ARG B 1 13 ? 18.047 -12.211 -11.523 1 94.19 13 ARG B O 1
ATOM 1041 N N . GLY B 1 14 ? 17.312 -10.18 -12.203 1 94.94 14 GLY B N 1
ATOM 1042 C CA . GLY B 1 14 ? 16.969 -10.609 -13.547 1 94.94 14 GLY B CA 1
ATOM 1043 C C . GLY B 1 14 ? 15.625 -11.305 -13.633 1 94.94 14 GLY B C 1
ATOM 1044 O O . GLY B 1 14 ? 15.242 -11.789 -14.695 1 94.94 14 GLY B O 1
ATOM 1045 N N . LYS B 1 15 ? 14.867 -11.391 -12.578 1 96.62 15 LYS B N 1
ATOM 1046 C CA . LYS B 1 15 ? 13.641 -12.172 -12.594 1 96.62 15 LYS B CA 1
ATOM 1047 C C . LYS B 1 15 ? 12.406 -11.281 -12.484 1 96.62 15 LYS B C 1
ATOM 1049 O O . LYS B 1 15 ? 11.289 -11.766 -12.328 1 96.62 15 LYS B O 1
ATOM 1054 N N . THR B 1 16 ? 12.602 -10.047 -12.555 1 96.69 16 THR B N 1
ATOM 1055 C CA . THR B 1 16 ? 11.508 -9.094 -12.43 1 96.69 16 THR B CA 1
ATOM 1056 C C . THR B 1 16 ? 10.484 -9.289 -13.547 1 96.69 16 THR B C 1
ATOM 1058 O O . THR B 1 16 ? 9.273 -9.203 -13.312 1 96.69 16 THR B O 1
ATOM 1061 N N . GLU B 1 17 ? 10.969 -9.523 -14.742 1 96.75 17 GLU B N 1
ATOM 1062 C CA . GLU B 1 17 ? 10.078 -9.695 -15.883 1 96.75 17 GLU B CA 1
ATOM 1063 C C . GLU B 1 17 ? 9.172 -10.914 -15.695 1 96.75 17 GLU B C 1
ATOM 1065 O O . GLU B 1 17 ? 7.988 -10.875 -16.047 1 96.75 17 GLU B O 1
ATOM 1070 N N . ARG B 1 18 ? 9.727 -11.922 -15.195 1 96.62 18 ARG B N 1
ATOM 1071 C CA . ARG B 1 18 ? 8.938 -13.117 -14.922 1 96.62 18 ARG B CA 1
ATOM 1072 C C . ARG B 1 18 ? 7.797 -12.812 -13.953 1 96.62 18 ARG B C 1
ATOM 1074 O O . ARG B 1 18 ? 6.676 -13.289 -14.141 1 96.62 18 ARG B O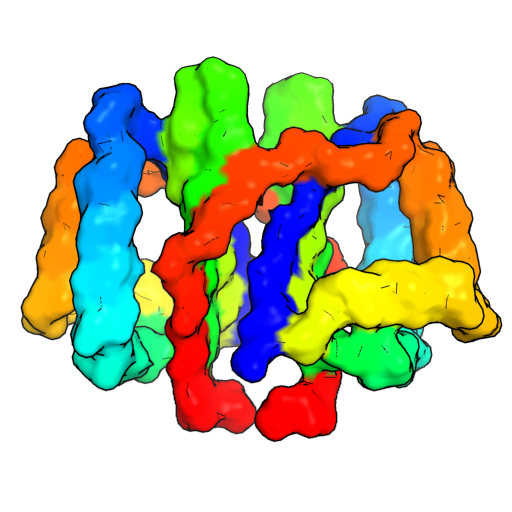 1
ATOM 1081 N N . LEU B 1 19 ? 8.07 -12.117 -12.93 1 96.25 19 LEU B N 1
ATOM 1082 C CA . LEU B 1 19 ? 7.059 -11.711 -11.961 1 96.25 19 LEU B CA 1
ATOM 1083 C C . LEU B 1 19 ? 5.973 -10.875 -12.633 1 96.25 19 LEU B C 1
ATOM 1085 O O . LEU B 1 19 ? 4.781 -11.102 -12.406 1 96.25 19 LEU B O 1
ATOM 1089 N N . ARG B 1 20 ? 6.379 -9.977 -13.453 1 96.25 20 ARG B N 1
ATOM 1090 C CA . ARG B 1 20 ? 5.441 -9.125 -14.18 1 96.25 20 ARG B CA 1
ATOM 1091 C C . ARG B 1 20 ? 4.488 -9.961 -15.023 1 96.25 20 ARG B C 1
ATOM 1093 O O . ARG B 1 20 ? 3.283 -9.703 -15.047 1 96.25 20 ARG B O 1
ATOM 1100 N N . GLU B 1 21 ? 5.035 -10.906 -15.75 1 96.12 21 GLU B N 1
ATOM 1101 C CA . GLU B 1 21 ? 4.238 -11.781 -16.594 1 96.12 21 GLU B CA 1
ATOM 1102 C C . GLU B 1 21 ? 3.219 -12.57 -15.781 1 96.12 21 GLU B C 1
ATOM 1104 O O . GLU B 1 21 ? 2.072 -12.734 -16.203 1 96.12 21 GLU B O 1
ATOM 1109 N N . TRP B 1 22 ? 3.637 -13.023 -14.672 1 96.12 22 TRP B N 1
ATOM 1110 C CA . TRP B 1 22 ? 2.75 -13.789 -13.797 1 96.12 22 TRP B CA 1
ATOM 1111 C C . TRP B 1 22 ? 1.604 -12.914 -13.289 1 96.12 22 TRP B C 1
ATOM 1113 O O . TRP B 1 22 ? 0.451 -13.352 -13.266 1 96.12 22 TRP B O 1
ATOM 1123 N N . MET B 1 23 ? 1.901 -11.711 -12.891 1 94.38 23 MET B N 1
ATOM 1124 C CA . MET B 1 23 ? 0.885 -10.805 -12.359 1 94.38 23 MET B CA 1
ATOM 1125 C C . MET B 1 23 ? -0.122 -10.43 -13.445 1 94.38 23 MET B C 1
ATOM 1127 O O . MET B 1 23 ? -1.306 -10.242 -13.156 1 94.38 23 MET B O 1
ATOM 1131 N N . GLU B 1 24 ? 0.4 -10.344 -14.656 1 94.81 24 GLU B N 1
ATOM 1132 C CA . GLU B 1 24 ? -0.508 -10.148 -15.781 1 94.81 24 GLU B CA 1
ATOM 1133 C C . GLU B 1 24 ? -1.465 -11.328 -15.93 1 94.81 24 GLU B C 1
ATOM 1135 O O . GLU B 1 24 ? -2.656 -11.141 -16.188 1 94.81 24 GLU B O 1
ATOM 1140 N N . GLU B 1 25 ? -0.916 -12.508 -15.805 1 94.81 25 GLU B N 1
ATOM 1141 C CA . GLU B 1 25 ? -1.745 -13.703 -15.883 1 94.81 25 GLU B CA 1
ATOM 1142 C C . GLU B 1 25 ? -2.803 -13.719 -14.781 1 94.81 25 GLU B C 1
ATOM 1144 O O . GLU B 1 25 ? -3.938 -14.141 -15.008 1 94.81 25 GLU B O 1
ATOM 1149 N N . ILE B 1 26 ? -2.461 -13.273 -13.562 1 93.94 26 ILE B N 1
ATOM 1150 C CA . ILE B 1 26 ? -3.408 -13.188 -12.461 1 93.94 26 ILE B CA 1
ATOM 1151 C C . ILE B 1 26 ? -4.555 -12.25 -12.836 1 93.94 26 ILE B C 1
ATOM 1153 O O . ILE B 1 26 ? -5.719 -12.539 -12.547 1 93.94 26 ILE B O 1
ATOM 1157 N N . THR B 1 27 ? -4.195 -11.148 -13.453 1 92 27 THR B N 1
ATOM 1158 C CA . THR B 1 27 ? -5.191 -10.172 -13.867 1 92 27 THR B CA 1
ATOM 1159 C C . THR B 1 27 ? -6.145 -10.773 -14.891 1 92 27 THR B C 1
ATOM 1161 O O . THR B 1 27 ? -7.34 -10.469 -14.891 1 92 27 THR B O 1
ATOM 1164 N N . GLU B 1 28 ? -5.617 -11.625 -15.758 1 93.88 28 GLU B N 1
ATOM 1165 C CA . GLU B 1 28 ? -6.434 -12.328 -16.75 1 93.88 28 GLU B CA 1
ATOM 1166 C C . GLU B 1 28 ? -7.359 -13.344 -16.078 1 93.88 28 GLU B C 1
ATOM 1168 O O . GLU B 1 28 ? -8.453 -13.617 -16.562 1 93.88 28 GLU B O 1
ATOM 1173 N N . ARG B 1 29 ? -6.867 -13.859 -15.016 1 94.69 29 ARG B N 1
ATOM 1174 C CA . ARG B 1 29 ? -7.641 -14.828 -14.234 1 94.69 29 ARG B CA 1
ATOM 1175 C C . ARG B 1 29 ? -8.258 -14.172 -13.008 1 94.69 29 ARG B C 1
ATOM 1177 O O . ARG B 1 29 ? -8.258 -14.75 -11.922 1 94.69 29 ARG B O 1
ATOM 1184 N N . GLU B 1 30 ? -8.672 -13.016 -13.141 1 92.88 30 GLU B N 1
ATOM 1185 C CA . GLU B 1 30 ? -9.125 -12.172 -12.039 1 92.88 30 GLU B CA 1
ATOM 1186 C C . GLU B 1 30 ? -10.258 -12.844 -11.266 1 92.88 30 GLU B C 1
ATOM 1188 O O . GLU B 1 30 ? -10.289 -12.805 -10.031 1 92.88 30 GLU B O 1
ATOM 1193 N N . ALA B 1 31 ? -11.195 -13.445 -11.953 1 92.44 31 ALA B N 1
ATOM 1194 C CA . ALA B 1 31 ? -12.336 -14.094 -11.305 1 92.44 31 ALA B CA 1
ATOM 1195 C C . ALA B 1 31 ? -11.875 -15.172 -10.336 1 92.44 31 ALA B C 1
ATOM 1197 O O . ALA B 1 31 ? -12.367 -15.25 -9.203 1 92.44 31 ALA B O 1
ATOM 1198 N N . GLU B 1 32 ? -10.977 -16.016 -10.766 1 93.12 32 GLU B N 1
ATOM 1199 C CA . GLU B 1 32 ? -10.414 -17.062 -9.914 1 93.12 32 GLU B CA 1
ATOM 1200 C C . GLU B 1 32 ? -9.641 -16.453 -8.742 1 93.12 32 GLU B C 1
ATOM 1202 O O . GLU B 1 32 ? -9.766 -16.922 -7.609 1 93.12 32 GLU B O 1
ATOM 1207 N N . ALA B 1 33 ? -8.844 -15.414 -9.039 1 93.19 33 ALA B N 1
ATOM 1208 C CA . ALA B 1 33 ? -8.047 -14.75 -8.008 1 93.19 33 ALA B CA 1
ATOM 1209 C C . ALA B 1 33 ? -8.945 -14.148 -6.934 1 93.19 33 ALA B C 1
ATOM 1211 O O . ALA B 1 33 ? -8.641 -14.234 -5.738 1 93.19 33 ALA B O 1
ATOM 1212 N N . VAL B 1 34 ? -10.016 -13.586 -7.336 1 92.88 34 VAL B N 1
ATOM 1213 C CA . VAL B 1 34 ? -10.945 -12.945 -6.41 1 92.88 34 VAL B CA 1
ATOM 1214 C C . VAL B 1 34 ? -11.617 -14 -5.535 1 92.88 34 VAL B C 1
ATOM 1216 O O . VAL B 1 34 ? -11.844 -13.773 -4.344 1 92.88 34 VAL B O 1
ATOM 1219 N N . GLU B 1 35 ? -11.906 -15.133 -6.125 1 90.69 35 GLU B N 1
ATOM 1220 C CA . GLU B 1 35 ? -12.477 -16.219 -5.34 1 90.69 35 GLU B CA 1
ATOM 1221 C C . GLU B 1 35 ? -11.523 -16.672 -4.234 1 90.69 35 GLU B C 1
ATOM 1223 O O . GLU B 1 35 ? -11.953 -16.953 -3.117 1 90.69 35 GLU B O 1
ATOM 1228 N N . THR B 1 36 ? -10.266 -16.703 -4.574 1 90 36 THR B N 1
ATOM 1229 C CA . THR B 1 36 ? -9.266 -17.062 -3.574 1 90 36 THR B CA 1
ATOM 1230 C C . THR B 1 36 ? -9.148 -15.984 -2.508 1 90 36 THR B C 1
ATOM 1232 O O . THR B 1 36 ? -9.023 -16.281 -1.318 1 90 36 THR B O 1
ATOM 1235 N N . LEU B 1 37 ? -9.172 -14.75 -2.943 1 88.88 37 LEU B N 1
ATOM 1236 C CA . LEU B 1 37 ? -9.133 -13.617 -2.02 1 88.88 37 LEU B CA 1
ATOM 1237 C C . LEU B 1 37 ? -10.25 -13.719 -0.988 1 88.88 37 LEU B C 1
ATOM 1239 O O . LEU B 1 37 ? -10.023 -13.508 0.205 1 88.88 37 LEU B O 1
ATOM 1243 N N . LYS B 1 38 ? -11.406 -14.086 -1.443 1 89.38 38 LYS B N 1
ATOM 1244 C CA . LYS B 1 38 ? -12.562 -14.25 -0.576 1 89.38 38 LYS B CA 1
ATOM 1245 C C . LYS B 1 38 ? -12.344 -15.367 0.434 1 89.38 38 LYS B C 1
ATOM 1247 O O . LYS B 1 38 ? -12.602 -15.195 1.628 1 89.38 38 LYS B O 1
ATOM 1252 N N . SER B 1 39 ? -11.906 -16.422 -0.117 1 87.12 39 SER B N 1
ATOM 1253 C CA . SER B 1 39 ? -11.719 -17.609 0.709 1 87.12 39 SER B CA 1
ATOM 1254 C C . SER B 1 39 ? -10.656 -17.359 1.782 1 87.12 39 SER B C 1
ATOM 1256 O O . SER B 1 39 ? -10.719 -17.953 2.863 1 87.12 39 SER B O 1
ATOM 1258 N N . GLU B 1 40 ? -9.734 -16.422 1.564 1 88.44 40 GLU B N 1
ATOM 1259 C CA . GLU B 1 40 ? -8.641 -16.109 2.484 1 88.44 40 GLU B CA 1
ATOM 1260 C C . GLU B 1 40 ? -9.055 -15.055 3.498 1 88.44 40 GLU B C 1
ATOM 1262 O O . GLU B 1 40 ? -8.289 -14.719 4.402 1 88.44 40 GLU B O 1
ATOM 1267 N N . GLY B 1 41 ? -10.266 -14.484 3.346 1 87.38 41 GLY B N 1
ATOM 1268 C CA . GLY B 1 41 ? -10.742 -13.445 4.238 1 87.38 41 GLY B CA 1
ATOM 1269 C C . GLY B 1 41 ? -10.086 -12.102 3.99 1 87.38 41 GLY B C 1
ATOM 1270 O O . GLY B 1 41 ? -9.93 -11.297 4.914 1 87.38 41 GLY B O 1
ATOM 1271 N N . MET B 1 42 ? -9.68 -11.906 2.785 1 92 42 MET B N 1
ATOM 1272 C CA . MET B 1 42 ? -9.031 -10.656 2.416 1 92 42 MET B CA 1
ATOM 1273 C C . MET B 1 42 ? -10.031 -9.688 1.798 1 92 42 MET B C 1
ATOM 1275 O O . MET B 1 42 ? -10.93 -10.102 1.058 1 92 42 MET B O 1
ATOM 1279 N N . HIS B 1 43 ? -9.828 -8.438 2.123 1 93.38 43 HIS B N 1
ATOM 1280 C CA . HIS B 1 43 ? -10.672 -7.398 1.542 1 93.38 43 HIS B CA 1
ATOM 1281 C C . HIS B 1 43 ? -10.055 -6.84 0.263 1 93.38 43 HIS B C 1
ATOM 1283 O O . HIS B 1 43 ? -10.766 -6.574 -0.71 1 93.38 43 HIS B O 1
ATOM 1289 N N . SER B 1 44 ? -8.812 -6.664 0.292 1 94.38 44 SER B N 1
ATOM 1290 C CA . SER B 1 44 ? -8.117 -6.164 -0.89 1 94.38 44 SER B CA 1
ATOM 1291 C C . SER B 1 44 ? -6.625 -6.488 -0.833 1 94.38 44 SER B C 1
ATOM 1293 O O . SER B 1 44 ? -6.07 -6.688 0.25 1 94.38 44 SER B O 1
ATOM 1295 N N . GLU B 1 45 ? -6.078 -6.629 -1.961 1 95.31 45 GLU B N 1
ATOM 1296 C CA . GLU B 1 45 ? -4.645 -6.848 -2.133 1 95.31 45 GLU B CA 1
ATOM 1297 C C . GLU B 1 45 ? -4.109 -6.07 -3.332 1 95.31 45 GLU B C 1
ATOM 1299 O O . GLU B 1 45 ? -4.742 -6.031 -4.387 1 95.31 45 GLU B O 1
ATOM 1304 N N . THR B 1 46 ? -3.033 -5.367 -3.18 1 96.62 46 THR B N 1
ATOM 1305 C CA . THR B 1 46 ? -2.348 -4.656 -4.254 1 96.62 46 THR B CA 1
ATOM 1306 C C . THR B 1 46 ? -0.87 -5.039 -4.297 1 96.62 46 THR B C 1
ATOM 1308 O O . THR B 1 46 ? -0.212 -5.113 -3.256 1 96.62 46 THR B O 1
ATOM 1311 N N . ALA B 1 47 ? -0.401 -5.285 -5.453 1 97.38 47 ALA B N 1
ATOM 1312 C CA . ALA B 1 47 ? 1.008 -5.621 -5.637 1 97.38 47 ALA B CA 1
ATOM 1313 C C . ALA B 1 47 ? 1.726 -4.551 -6.453 1 97.38 47 ALA B C 1
ATOM 1315 O O . ALA B 1 47 ? 1.193 -4.062 -7.453 1 97.38 47 ALA B O 1
ATOM 1316 N N . PHE B 1 48 ? 2.928 -4.195 -6.02 1 97.75 48 PHE B N 1
ATOM 1317 C CA . PHE B 1 48 ? 3.793 -3.252 -6.719 1 97.75 48 PHE B CA 1
ATOM 1318 C C . PHE B 1 48 ? 5.195 -3.822 -6.883 1 97.75 48 PHE B C 1
ATOM 1320 O O . PHE B 1 48 ? 5.594 -4.73 -6.148 1 97.75 48 PHE B O 1
ATOM 1327 N N . ILE B 1 49 ? 5.883 -3.295 -7.836 1 97.75 49 ILE B N 1
ATOM 1328 C CA . ILE B 1 49 ? 7.336 -3.42 -7.848 1 97.75 49 ILE B CA 1
ATOM 1329 C C . ILE B 1 49 ? 7.969 -2.096 -7.43 1 97.75 49 ILE B C 1
ATOM 1331 O O . ILE B 1 49 ? 7.586 -1.032 -7.926 1 97.75 49 ILE B O 1
ATOM 1335 N N . GLU B 1 50 ? 8.828 -2.152 -6.465 1 97.44 50 GLU B N 1
ATOM 1336 C CA . GLU B 1 50 ? 9.68 -1.01 -6.152 1 97.44 50 GLU B CA 1
ATOM 1337 C C . GLU B 1 50 ? 11.031 -1.126 -6.848 1 97.44 50 GLU B C 1
ATOM 1339 O O . GLU B 1 50 ? 11.781 -2.076 -6.609 1 97.44 50 GLU B O 1
ATOM 1344 N N . HIS B 1 51 ? 11.32 -0.196 -7.656 1 96.88 51 HIS B N 1
ATOM 1345 C CA . HIS B 1 51 ? 12.625 -0.16 -8.305 1 96.88 51 HIS B CA 1
ATOM 1346 C C . HIS B 1 51 ? 13.625 0.661 -7.496 1 96.88 51 HIS B C 1
ATOM 1348 O O . HIS B 1 51 ? 13.375 1.832 -7.203 1 96.88 51 HIS B O 1
ATOM 1354 N N . THR B 1 52 ? 14.703 0.017 -7.117 1 94.19 52 THR B N 1
ATOM 1355 C CA . THR B 1 52 ? 15.805 0.721 -6.457 1 94.19 52 THR B CA 1
ATOM 1356 C C . THR B 1 52 ? 17.094 0.576 -7.258 1 94.19 52 THR B C 1
ATOM 1358 O O . THR B 1 52 ? 17.141 -0.172 -8.234 1 94.19 52 THR B O 1
ATOM 1361 N N . GLU B 1 53 ? 18.047 1.367 -6.906 1 90 53 GLU B N 1
ATOM 1362 C CA . GLU B 1 53 ? 19.344 1.278 -7.574 1 90 53 GLU B CA 1
ATOM 1363 C C . GLU B 1 53 ? 19.953 -0.105 -7.398 1 90 53 GLU B C 1
ATOM 1365 O O . GLU B 1 53 ? 20.625 -0.614 -8.305 1 90 53 GLU B O 1
ATOM 1370 N N . GLU B 1 54 ? 19.672 -0.789 -6.352 1 88.19 54 GLU B N 1
ATOM 1371 C CA . GLU B 1 54 ? 20.344 -2.037 -6.004 1 88.19 54 GLU B CA 1
ATOM 1372 C C . GLU B 1 54 ? 19.531 -3.246 -6.457 1 88.19 54 GLU B C 1
ATOM 1374 O O . GLU B 1 54 ? 20.094 -4.246 -6.906 1 88.19 54 GLU B O 1
ATOM 1379 N N . SER B 1 55 ? 18.328 -3.148 -6.309 1 93.38 55 SER B N 1
ATOM 1380 C CA . SER B 1 55 ? 17.469 -4.301 -6.586 1 93.38 55 SER B CA 1
ATOM 1381 C C . SER B 1 55 ? 16.016 -3.889 -6.746 1 93.38 55 SER B C 1
ATOM 1383 O O . SER B 1 55 ? 15.648 -2.754 -6.43 1 93.38 55 SER B O 1
ATOM 1385 N N . ASP B 1 56 ? 15.219 -4.852 -7.336 1 97.5 56 ASP B N 1
ATOM 1386 C CA . ASP B 1 56 ? 13.766 -4.719 -7.348 1 97.5 56 ASP B CA 1
ATOM 1387 C C . ASP B 1 56 ? 13.141 -5.457 -6.164 1 97.5 56 ASP B C 1
ATOM 1389 O O . ASP B 1 56 ? 13.656 -6.484 -5.723 1 97.5 56 ASP B O 1
ATOM 1393 N N . PHE B 1 57 ? 12.102 -4.891 -5.676 1 97.75 57 PHE B N 1
ATOM 1394 C CA . PHE B 1 57 ? 11.375 -5.5 -4.566 1 97.75 57 PHE B CA 1
ATOM 1395 C C . PHE B 1 57 ? 9.898 -5.645 -4.906 1 97.75 57 PHE B C 1
ATOM 1397 O O . PHE B 1 57 ? 9.328 -4.809 -5.609 1 97.75 57 PHE B O 1
ATOM 1404 N N . LEU B 1 58 ? 9.359 -6.719 -4.465 1 97.75 58 LEU B N 1
ATOM 1405 C CA . LEU B 1 58 ? 7.914 -6.895 -4.516 1 97.75 58 LEU B CA 1
ATOM 1406 C C . LEU B 1 58 ? 7.258 -6.32 -3.266 1 97.75 58 LEU B C 1
ATOM 1408 O O . LEU B 1 58 ? 7.629 -6.676 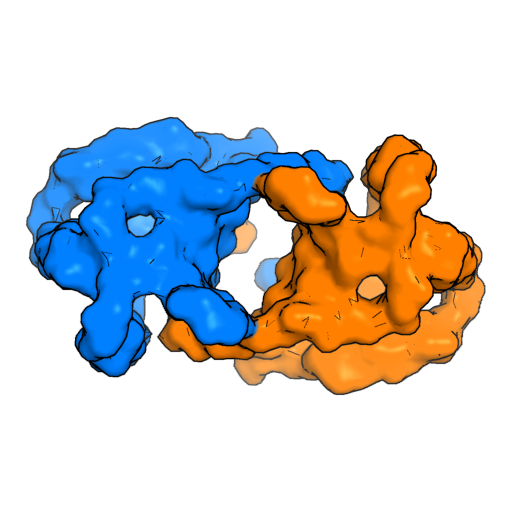-2.145 1 97.75 58 LEU B O 1
ATOM 1412 N N . ILE B 1 59 ? 6.277 -5.441 -3.439 1 98 59 ILE B N 1
ATOM 1413 C CA . ILE B 1 59 ? 5.527 -4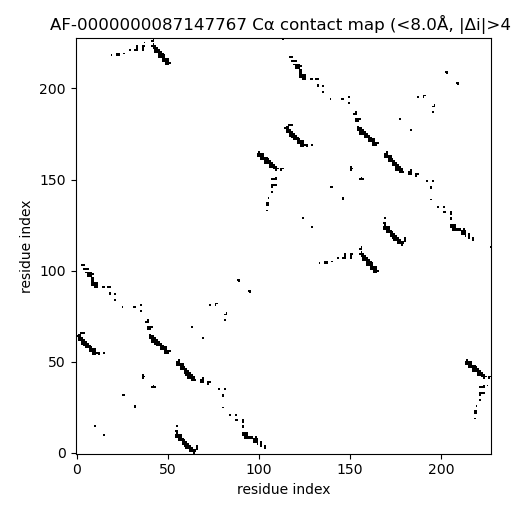.828 -2.348 1 98 59 ILE B CA 1
ATOM 1414 C C . ILE B 1 59 ? 4.078 -5.309 -2.383 1 98 59 ILE B C 1
ATOM 1416 O O . ILE B 1 59 ? 3.42 -5.234 -3.422 1 98 59 ILE B O 1
ATOM 1420 N N . TYR B 1 60 ? 3.572 -5.785 -1.266 1 96.38 60 TYR B N 1
ATOM 1421 C CA . TYR B 1 60 ? 2.174 -6.18 -1.133 1 96.38 60 TYR B CA 1
ATOM 1422 C C . TYR B 1 60 ? 1.448 -5.281 -0.135 1 96.38 60 TYR B C 1
ATOM 1424 O O . TYR B 1 60 ? 1.914 -5.094 0.991 1 96.38 60 TYR B O 1
ATOM 1432 N N . TYR B 1 61 ? 0.496 -4.711 -0.59 1 96.5 61 TYR B N 1
ATOM 1433 C CA . TYR B 1 61 ? -0.474 -4.078 0.297 1 96.5 61 TYR B CA 1
ATOM 1434 C C . TYR B 1 61 ? -1.695 -4.969 0.494 1 96.5 61 TYR B C 1
ATOM 1436 O O . TYR B 1 61 ? -2.4 -5.289 -0.466 1 96.5 61 TYR B O 1
ATOM 1444 N N . MET B 1 62 ? -2.004 -5.293 1.759 1 95.5 62 MET B N 1
ATOM 1445 C CA . MET B 1 62 ? -3.096 -6.223 2.033 1 95.5 62 MET B CA 1
ATOM 1446 C C . MET B 1 62 ? -4.012 -5.68 3.125 1 95.5 62 MET B C 1
ATOM 1448 O O . MET B 1 62 ? -3.539 -5.188 4.148 1 95.5 62 MET B O 1
ATOM 1452 N N . LYS B 1 63 ? -5.227 -5.789 2.9 1 94.62 63 LYS B N 1
ATOM 1453 C CA . LYS B 1 63 ? -6.285 -5.512 3.871 1 94.62 63 LYS B CA 1
ATOM 1454 C C . LYS B 1 63 ? -7.125 -6.758 4.133 1 94.62 63 LYS B C 1
ATOM 1456 O O . LYS B 1 63 ? -7.68 -7.348 3.205 1 94.62 63 LYS B O 1
ATOM 1461 N N . ALA B 1 64 ? -7.152 -7.191 5.395 1 94.06 64 ALA B N 1
ATOM 1462 C CA . ALA B 1 64 ? -7.863 -8.422 5.742 1 94.06 64 ALA B CA 1
ATOM 1463 C C . ALA B 1 64 ? -8.391 -8.367 7.172 1 94.06 64 ALA B C 1
ATOM 1465 O O . ALA B 1 64 ? -8.031 -7.465 7.938 1 94.06 64 ALA B O 1
ATOM 1466 N N . ASP B 1 65 ? -9.258 -9.352 7.473 1 91.31 65 ASP B N 1
ATOM 1467 C CA . ASP B 1 65 ? -9.742 -9.484 8.844 1 91.31 65 ASP B CA 1
ATOM 1468 C C . ASP B 1 65 ? -8.602 -9.875 9.789 1 91.31 65 ASP B C 1
ATOM 1470 O O . ASP B 1 65 ? -8.516 -9.367 10.906 1 91.31 65 ASP B O 1
ATOM 1474 N N . SER B 1 66 ? -7.832 -10.727 9.312 1 91.81 66 SER B N 1
ATOM 1475 C CA . SER B 1 66 ? -6.672 -11.227 10.047 1 91.81 66 SER B CA 1
ATOM 1476 C C . SER B 1 66 ? -5.562 -11.656 9.094 1 91.81 66 SER B C 1
ATOM 1478 O O . SER B 1 66 ? -5.738 -12.594 8.305 1 91.81 66 SER B O 1
ATOM 1480 N N . ILE B 1 67 ? -4.465 -10.992 9.289 1 89 67 ILE B N 1
ATOM 1481 C CA . ILE B 1 67 ? -3.352 -11.281 8.391 1 89 67 ILE B CA 1
ATOM 1482 C C . ILE B 1 67 ? -2.793 -12.672 8.695 1 89 67 ILE B C 1
ATOM 1484 O O . ILE B 1 67 ? -2.404 -13.406 7.781 1 89 67 ILE B O 1
ATOM 1488 N N . GLU B 1 68 ? -2.73 -12.945 9.93 1 89.12 68 GLU B N 1
ATOM 1489 C CA . GLU B 1 68 ? -2.275 -14.281 10.32 1 89.12 68 GLU B CA 1
ATOM 1490 C C . GLU B 1 68 ? -3.119 -15.367 9.656 1 89.12 68 GLU B C 1
ATOM 1492 O O . GLU B 1 68 ? -2.58 -16.344 9.133 1 89.12 68 GLU B O 1
ATOM 1497 N N . GLN B 1 69 ? -4.402 -15.164 9.641 1 88.06 69 GLN B N 1
ATOM 1498 C CA . GLN B 1 69 ? -5.312 -16.141 9.047 1 88.06 69 GLN B CA 1
ATOM 1499 C C . GLN B 1 69 ? -5.145 -16.188 7.527 1 88.06 69 GLN B C 1
ATOM 1501 O O . GLN B 1 69 ? -5.289 -17.25 6.914 1 88.06 69 GLN B O 1
ATOM 1506 N N . VAL B 1 70 ? -4.867 -15.055 6.961 1 86.75 70 VAL B N 1
ATOM 1507 C CA . VAL B 1 70 ? -4.648 -14.992 5.52 1 86.75 70 VAL B CA 1
ATOM 1508 C C . VAL B 1 70 ? -3.473 -15.883 5.137 1 86.75 70 VAL B C 1
ATOM 1510 O O . VAL B 1 70 ? -3.576 -16.688 4.207 1 86.75 70 VAL B O 1
ATOM 1513 N N . TYR B 1 71 ? -2.389 -15.734 5.879 1 83.62 71 TYR B N 1
ATOM 1514 C CA . TYR B 1 71 ? -1.195 -16.516 5.582 1 83.62 71 TYR B CA 1
ATOM 1515 C C . TYR B 1 71 ? -1.464 -18 5.754 1 83.62 71 TYR B C 1
ATOM 1517 O O . TYR B 1 71 ? -1.021 -18.828 4.941 1 83.62 71 TYR B O 1
ATOM 1525 N N . GLU B 1 72 ? -2.176 -18.344 6.762 1 85.69 72 GLU B N 1
ATOM 1526 C CA . GLU B 1 72 ? -2.516 -19.75 7.016 1 85.69 72 GLU B CA 1
ATOM 1527 C C . GLU B 1 72 ? -3.375 -20.328 5.895 1 85.69 72 GLU B C 1
ATOM 1529 O O . GLU B 1 72 ? -3.131 -21.438 5.422 1 85.69 72 GLU B O 1
ATOM 1534 N N . SER B 1 73 ? -4.344 -19.578 5.5 1 85.06 73 SER B N 1
ATOM 1535 C CA . SER B 1 73 ? -5.246 -20 4.438 1 85.06 73 SER B CA 1
ATOM 1536 C C . SER B 1 73 ? -4.508 -20.156 3.113 1 85.06 73 SER B C 1
ATOM 1538 O O . SER B 1 73 ? -4.746 -21.109 2.367 1 85.06 73 SER B O 1
ATOM 1540 N N . PHE B 1 74 ? -3.648 -19.234 2.85 1 83.25 74 PHE B N 1
ATOM 1541 C CA . PHE B 1 74 ? -2.859 -19.266 1.624 1 83.25 74 PHE B CA 1
ATOM 1542 C C . PHE B 1 74 ? -1.982 -20.5 1.561 1 83.25 74 PHE B C 1
ATOM 1544 O O . PHE B 1 74 ? -1.87 -21.141 0.509 1 83.25 74 PHE B O 1
ATOM 1551 N N . GLU B 1 75 ? -1.411 -20.844 2.668 1 81.69 75 GLU B N 1
ATOM 1552 C CA . GLU B 1 75 ? -0.544 -22.016 2.732 1 81.69 75 GLU B CA 1
ATOM 1553 C C . GLU B 1 75 ? -1.334 -23.297 2.502 1 81.69 75 GLU B C 1
ATOM 1555 O O . GLU B 1 75 ? -0.825 -24.25 1.901 1 81.69 75 GLU B O 1
ATOM 1560 N N . ASP B 1 76 ? -2.59 -23.25 2.859 1 82.88 76 ASP B N 1
ATOM 1561 C CA . ASP B 1 76 ? -3.406 -24.469 2.801 1 82.88 76 ASP B CA 1
ATOM 1562 C C . ASP B 1 76 ? -4.293 -24.469 1.56 1 82.88 76 ASP B C 1
ATOM 1564 O O . ASP B 1 76 ? -5.074 -25.406 1.35 1 82.88 76 ASP B O 1
ATOM 1568 N N . SER B 1 77 ? -4.152 -23.469 0.842 1 82.81 77 SER B N 1
ATOM 1569 C CA . SER B 1 77 ? -5.055 -23.328 -0.299 1 82.81 77 SER B CA 1
ATOM 1570 C C . SER B 1 77 ? -4.773 -24.391 -1.354 1 82.81 77 SER B C 1
ATOM 1572 O O . SER B 1 77 ? -3.615 -24.719 -1.619 1 82.81 77 SER B O 1
ATOM 1574 N N . SER B 1 78 ? -5.895 -24.922 -1.967 1 79.56 78 SER B N 1
ATOM 1575 C CA . SER B 1 78 ? -5.77 -25.938 -3.008 1 79.56 78 SER B CA 1
ATOM 1576 C C . SER B 1 78 ? -6.133 -25.375 -4.375 1 79.56 78 SER B C 1
ATOM 1578 O O . SER B 1 78 ? -6.156 -26.094 -5.371 1 79.56 78 SER B O 1
ATOM 1580 N N . HIS B 1 79 ? -6.438 -24.156 -4.383 1 88.38 79 HIS B N 1
ATOM 1581 C CA . HIS B 1 79 ? -6.742 -23.547 -5.676 1 88.38 79 HIS B CA 1
ATOM 1582 C C . HIS B 1 79 ? -5.512 -23.531 -6.578 1 88.38 79 HIS B C 1
ATOM 1584 O O . HIS B 1 79 ? -4.41 -23.203 -6.129 1 88.38 79 HIS B O 1
ATOM 1590 N N . ASP B 1 80 ? -5.684 -23.797 -7.828 1 90.31 80 ASP B N 1
ATOM 1591 C CA . ASP B 1 80 ? -4.598 -23.875 -8.797 1 90.31 80 ASP B CA 1
ATOM 1592 C C . ASP B 1 80 ? -3.818 -22.562 -8.852 1 90.31 80 ASP B C 1
ATOM 1594 O O . ASP B 1 80 ? -2.586 -22.578 -8.898 1 90.31 80 ASP B O 1
ATOM 1598 N N . ILE B 1 81 ? -4.516 -21.516 -8.859 1 91.62 81 ILE B N 1
ATOM 1599 C CA . ILE B 1 81 ? -3.877 -20.203 -9 1 91.62 81 ILE B CA 1
ATOM 1600 C C . ILE B 1 81 ? -2.998 -19.922 -7.785 1 91.62 81 ILE B C 1
ATOM 1602 O O . ILE B 1 81 ? -1.929 -19.328 -7.91 1 91.62 81 ILE B O 1
ATOM 1606 N N . ASP B 1 82 ? -3.398 -20.359 -6.617 1 91.44 82 ASP B N 1
ATOM 1607 C CA . ASP B 1 82 ? -2.604 -20.172 -5.406 1 91.44 82 ASP B CA 1
ATOM 1608 C C . ASP B 1 82 ? -1.316 -21 -5.469 1 91.44 82 ASP B C 1
ATOM 1610 O O . ASP B 1 82 ? -0.248 -20.516 -5.086 1 91.44 82 ASP B O 1
ATOM 1614 N N . GLN B 1 83 ? -1.465 -22.172 -5.891 1 91.38 83 GLN B N 1
ATOM 1615 C CA . GLN B 1 83 ? -0.304 -23.047 -6.023 1 91.38 83 GLN B CA 1
ATOM 1616 C C . GLN B 1 83 ? 0.699 -22.484 -7.027 1 91.38 83 GLN B C 1
ATOM 1618 O O . GLN B 1 83 ? 1.905 -22.484 -6.773 1 91.38 83 GLN B O 1
ATOM 1623 N N . GLU B 1 84 ? 0.201 -22.031 -8.133 1 93.62 84 GLU B N 1
ATOM 1624 C CA . GLU B 1 84 ? 1.073 -21.422 -9.125 1 93.62 84 GLU B CA 1
ATOM 1625 C C . GLU B 1 84 ? 1.717 -20.141 -8.578 1 93.62 84 GLU B C 1
ATOM 1627 O O . GLU B 1 84 ? 2.889 -19.875 -8.852 1 93.62 84 GLU B O 1
ATOM 1632 N N . HIS B 1 85 ? 0.942 -19.406 -7.879 1 93 85 HIS B N 1
ATOM 1633 C CA . HIS B 1 85 ? 1.462 -18.188 -7.25 1 93 85 HIS B CA 1
ATOM 1634 C C . HIS B 1 85 ? 2.625 -18.516 -6.316 1 93 85 HIS B C 1
ATOM 1636 O O . HIS B 1 85 ? 3.682 -17.875 -6.395 1 93 85 HIS B O 1
ATOM 1642 N N . LYS B 1 86 ? 2.451 -19.5 -5.508 1 91.81 86 LYS B N 1
ATOM 1643 C CA . LYS B 1 86 ? 3.51 -19.922 -4.598 1 91.81 86 LYS B CA 1
ATOM 1644 C C . LYS B 1 86 ? 4.754 -20.359 -5.363 1 91.81 86 LYS B C 1
ATOM 1646 O O . LYS B 1 86 ? 5.875 -20 -4.992 1 91.81 86 LYS B O 1
ATOM 1651 N N . GLN B 1 87 ? 4.527 -21.078 -6.367 1 93.25 87 GLN B N 1
ATOM 1652 C CA . GLN B 1 87 ? 5.633 -21.578 -7.172 1 93.25 87 GLN B CA 1
ATOM 1653 C C . GLN B 1 87 ? 6.398 -20.438 -7.832 1 93.25 87 GLN B C 1
ATOM 1655 O O . GLN B 1 87 ? 7.629 -20.422 -7.812 1 93.25 87 GLN B O 1
ATOM 1660 N N . VAL B 1 88 ? 5.676 -19.531 -8.422 1 95.75 88 VAL B N 1
ATOM 1661 C CA . VAL B 1 88 ? 6.312 -18.406 -9.102 1 95.75 88 VAL B CA 1
ATOM 1662 C C . VAL B 1 88 ? 7.082 -17.562 -8.094 1 95.75 88 VAL B C 1
ATOM 1664 O O . VAL B 1 88 ? 8.227 -17.172 -8.336 1 95.75 88 VAL B O 1
ATOM 1667 N N . LEU B 1 89 ? 6.453 -17.281 -6.945 1 94.44 89 LEU B N 1
ATOM 1668 C CA . LEU B 1 89 ? 7.117 -16.484 -5.926 1 94.44 89 LEU B CA 1
ATOM 1669 C C . LEU B 1 89 ? 8.391 -17.156 -5.441 1 94.44 89 LEU B C 1
ATOM 1671 O O . LEU B 1 89 ? 9.422 -16.5 -5.258 1 94.44 89 LEU B O 1
ATOM 1675 N N . SER B 1 90 ? 8.312 -18.438 -5.254 1 94.38 90 SER B N 1
ATOM 1676 C CA . SER B 1 90 ? 9.492 -19.203 -4.836 1 94.38 90 SER B CA 1
ATOM 1677 C C . SER B 1 90 ? 10.602 -19.109 -5.875 1 94.38 90 SER B C 1
ATOM 1679 O O . SER B 1 90 ? 11.789 -19.109 -5.527 1 94.38 90 SER B O 1
ATOM 1681 N N . ASP B 1 91 ? 10.25 -19 -7.059 1 96.06 91 ASP B N 1
ATOM 1682 C CA . ASP B 1 91 ? 11.203 -18.938 -8.164 1 96.06 91 ASP B CA 1
ATOM 1683 C C . ASP B 1 91 ? 11.812 -17.547 -8.289 1 96.06 91 ASP B C 1
ATOM 1685 O O . ASP B 1 91 ? 13 -17.406 -8.586 1 96.06 91 ASP B O 1
ATOM 1689 N N . VAL B 1 92 ? 11.031 -16.5 -8.062 1 96.75 92 VAL B N 1
ATOM 1690 C CA . VAL B 1 92 ? 11.453 -15.164 -8.453 1 96.75 92 VAL B CA 1
ATOM 1691 C C . VAL B 1 92 ? 12.016 -14.43 -7.242 1 96.75 92 VAL B C 1
ATOM 1693 O O . VAL B 1 92 ? 12.781 -13.469 -7.391 1 96.75 92 VAL B O 1
ATOM 1696 N N . LEU B 1 93 ? 11.602 -14.828 -6.082 1 96.81 93 LEU B N 1
ATOM 1697 C CA . LEU B 1 93 ? 12.055 -14.109 -4.895 1 96.81 93 LEU B CA 1
ATOM 1698 C C . LEU B 1 93 ? 13.344 -14.711 -4.355 1 96.81 93 LEU B C 1
ATOM 1700 O O . LEU B 1 93 ? 13.523 -15.93 -4.375 1 96.81 93 LEU B O 1
ATOM 1704 N N . GLU B 1 94 ? 14.234 -13.898 -3.861 1 95.81 94 GLU B N 1
ATOM 1705 C CA . GLU B 1 94 ? 15.539 -14.32 -3.363 1 95.81 94 GLU B CA 1
ATOM 1706 C C . GLU B 1 94 ? 15.391 -15.273 -2.18 1 95.81 94 GLU B C 1
ATOM 1708 O O . GLU B 1 94 ? 15.992 -16.344 -2.164 1 95.81 94 GLU B O 1
ATOM 1713 N N . SER B 1 95 ? 14.594 -14.883 -1.102 1 92 95 SER B N 1
ATOM 1714 C CA . SER B 1 95 ? 14.438 -15.719 0.086 1 92 95 SER B CA 1
ATOM 1715 C C . SER B 1 95 ? 12.969 -15.867 0.468 1 92 95 SER B C 1
ATOM 1717 O O . SER B 1 95 ? 12.609 -16.734 1.269 1 92 95 SER B O 1
ATOM 1719 N N . GLY B 1 96 ? 12.141 -14.984 -0.12 1 87.56 96 GLY B N 1
ATOM 1720 C CA . GLY B 1 96 ? 10.734 -14.977 0.247 1 87.56 96 GLY B CA 1
ATOM 1721 C C . GLY B 1 96 ? 10.477 -14.344 1.604 1 87.56 96 GLY B C 1
ATOM 1722 O O . GLY B 1 96 ? 9.328 -14.258 2.045 1 87.56 96 GLY B O 1
ATOM 1723 N N . GLU B 1 97 ? 11.492 -13.938 2.254 1 91.5 97 GLU B N 1
ATOM 1724 C CA . GLU B 1 97 ? 11.352 -13.312 3.566 1 91.5 97 GLU B CA 1
ATOM 1725 C C . GLU B 1 97 ? 10.922 -11.852 3.439 1 91.5 97 GLU B C 1
ATOM 1727 O O . GLU B 1 97 ? 11.359 -11.148 2.525 1 91.5 97 GLU B O 1
ATOM 1732 N N . ASN B 1 98 ? 10.086 -11.508 4.352 1 93.31 98 ASN B N 1
ATOM 1733 C CA . ASN B 1 98 ? 9.75 -10.086 4.453 1 93.31 98 ASN B CA 1
ATOM 1734 C C . ASN B 1 98 ? 10.945 -9.266 4.934 1 93.31 98 ASN B C 1
ATOM 1736 O O . ASN B 1 98 ? 11.477 -9.516 6.02 1 93.31 98 ASN B O 1
ATOM 1740 N N . VAL B 1 99 ? 11.359 -8.305 4.191 1 93.94 99 VAL B N 1
ATOM 1741 C CA . VAL B 1 99 ? 12.539 -7.527 4.551 1 93.94 99 VAL B CA 1
ATOM 1742 C C . VAL B 1 99 ? 12.133 -6.094 4.875 1 93.94 99 VAL B C 1
ATOM 1744 O O . VAL B 1 99 ? 12.984 -5.238 5.125 1 93.94 99 VAL B O 1
ATOM 1747 N N . GLY B 1 100 ? 10.789 -5.891 4.746 1 94.25 100 GLY B N 1
ATOM 1748 C CA . GLY B 1 100 ? 10.297 -4.562 5.074 1 94.25 100 GLY B CA 1
ATOM 1749 C C . GLY B 1 100 ? 9.938 -4.41 6.539 1 94.25 100 GLY B C 1
ATOM 1750 O O . GLY B 1 100 ? 9.445 -5.348 7.164 1 94.25 100 GLY B O 1
ATOM 1751 N N . ASP B 1 101 ? 10.266 -3.273 7.113 1 96.44 101 ASP B N 1
ATOM 1752 C CA . ASP B 1 101 ? 9.836 -2.881 8.453 1 96.44 101 ASP B CA 1
ATOM 1753 C C . ASP B 1 101 ? 8.898 -1.676 8.391 1 96.44 101 ASP B C 1
ATOM 1755 O O . ASP B 1 101 ? 9.352 -0.531 8.352 1 96.44 101 ASP B O 1
ATOM 1759 N N . TYR B 1 102 ? 7.641 -2.045 8.438 1 96.75 102 TYR B N 1
ATOM 1760 C CA . TYR B 1 102 ? 6.625 -1.016 8.25 1 96.75 102 TYR B CA 1
ATOM 1761 C C . TYR B 1 102 ? 5.801 -0.825 9.516 1 96.75 102 TYR B C 1
ATOM 1763 O O . TYR B 1 102 ? 5.434 -1.799 10.18 1 96.75 102 TYR B O 1
ATOM 1771 N N . GLU B 1 103 ? 5.586 0.353 9.844 1 96.25 103 GLU B N 1
ATOM 1772 C CA . GLU B 1 103 ? 4.719 0.754 10.945 1 96.25 103 GLU B CA 1
ATOM 1773 C C . GLU B 1 103 ? 3.475 1.474 10.438 1 96.25 103 GLU B C 1
ATOM 1775 O O . GLU B 1 103 ? 3.574 2.531 9.812 1 96.25 103 GLU B O 1
ATOM 1780 N N . LEU B 1 104 ? 2.332 0.866 10.688 1 96.25 104 LEU B N 1
ATOM 1781 C CA . LEU B 1 104 ? 1.084 1.505 10.281 1 96.25 104 LEU B CA 1
ATOM 1782 C C . LEU B 1 104 ? 0.79 2.723 11.148 1 96.25 104 LEU B C 1
ATOM 1784 O O . LEU B 1 104 ? 0.791 2.627 12.383 1 96.25 104 LEU B O 1
ATOM 1788 N N . LEU B 1 105 ? 0.57 3.836 10.508 1 95.31 105 LEU B N 1
ATOM 1789 C CA . LEU B 1 105 ? 0.265 5.055 11.25 1 95.31 105 LEU B CA 1
ATOM 1790 C C . LEU B 1 105 ? -1.239 5.301 11.297 1 95.31 105 LEU B C 1
ATOM 1792 O O . LEU B 1 105 ? -1.812 5.473 12.375 1 95.31 105 LEU B O 1
ATOM 1796 N N . TYR B 1 106 ? -1.812 5.332 10.172 1 94.12 106 TYR B N 1
ATOM 1797 C CA . TYR B 1 106 ? -3.264 5.473 10.141 1 94.12 106 TYR B CA 1
ATOM 1798 C C . TYR B 1 106 ? -3.83 4.957 8.82 1 94.12 106 TYR B C 1
ATOM 1800 O O . TYR B 1 106 ? -3.08 4.699 7.875 1 94.12 106 TYR B O 1
ATOM 1808 N N . HIS B 1 107 ? -5.09 4.68 8.789 1 94.38 107 HIS B N 1
ATOM 1809 C CA . HIS B 1 107 ? -5.875 4.32 7.613 1 94.38 107 HIS B CA 1
ATOM 1810 C C . HIS B 1 107 ? -7.195 5.082 7.578 1 94.38 107 HIS B C 1
ATOM 1812 O O . HIS B 1 107 ? -7.965 5.043 8.539 1 94.38 107 HIS B O 1
ATOM 1818 N N . LEU B 1 108 ? -7.402 5.801 6.539 1 92.69 108 LEU B N 1
ATOM 1819 C CA . LEU B 1 108 ? -8.656 6.52 6.336 1 92.69 108 LEU B CA 1
ATOM 1820 C C . LEU B 1 108 ? -9.391 5.996 5.105 1 92.69 108 LEU B C 1
ATOM 1822 O O . LEU B 1 108 ? -8.766 5.711 4.082 1 92.69 108 LEU B O 1
ATOM 1826 N N . GLU B 1 109 ? -10.633 5.832 5.238 1 91.19 109 GLU B N 1
ATOM 1827 C CA . GLU B 1 109 ? -11.477 5.383 4.133 1 91.19 109 GLU B CA 1
ATOM 1828 C C . GLU B 1 109 ? -12.695 6.277 3.971 1 91.19 109 GLU B C 1
ATOM 1830 O O . GLU B 1 109 ? -13.305 6.699 4.961 1 91.19 109 GLU B O 1
ATOM 1835 N N . ASN B 1 110 ? -12.938 6.559 2.725 1 88.88 110 ASN B N 1
ATOM 1836 C CA . ASN B 1 110 ? -14.172 7.258 2.395 1 88.88 110 ASN B CA 1
ATOM 1837 C C . ASN B 1 110 ? -15.367 6.309 2.395 1 88.88 110 ASN B C 1
ATOM 1839 O O . ASN B 1 110 ? -15.469 5.434 1.533 1 88.88 110 ASN B O 1
ATOM 1843 N N . PRO B 1 111 ? -16.219 6.461 3.314 1 79.88 111 PRO B N 1
ATOM 1844 C CA . PRO B 1 111 ? -17.344 5.535 3.42 1 79.88 111 PRO B CA 1
ATOM 1845 C C . PRO B 1 111 ? -18.297 5.633 2.234 1 79.88 111 PRO B C 1
ATOM 1847 O O . PRO B 1 111 ? -19.094 4.719 2 1 79.88 111 PRO B O 1
ATOM 1850 N N . GLU B 1 112 ? -18.266 6.746 1.582 1 74.12 112 GLU B N 1
ATOM 1851 C CA . GLU B 1 112 ? -19.172 6.945 0.449 1 74.12 112 GLU B CA 1
ATOM 1852 C C . GLU B 1 112 ? -18.594 6.324 -0.823 1 74.12 112 GLU B C 1
ATOM 1854 O O . GLU B 1 112 ? -19.297 6.227 -1.837 1 74.12 112 GLU B O 1
ATOM 1859 N N . SER B 1 113 ? -17.297 6.031 -0.832 1 64.38 113 SER B N 1
ATOM 1860 C CA . SER B 1 113 ? -16.641 5.504 -2.025 1 64.38 113 SER B CA 1
ATOM 1861 C C . SER B 1 113 ? -16.781 3.988 -2.111 1 64.38 113 SER B C 1
ATOM 1863 O O . SER B 1 113 ? -16.234 3.359 -3.018 1 64.38 113 SER B O 1
ATOM 1865 N N . SER B 1 114 ? -17.484 3.389 -1.121 1 48.69 114 SER B N 1
ATOM 1866 C CA . SER B 1 114 ? -17.672 1.949 -1.256 1 48.69 114 SER B CA 1
ATOM 1867 C C . SER B 1 114 ? -18.625 1.629 -2.41 1 48.69 114 SER B C 1
ATOM 1869 O O . SER B 1 114 ? -19.5 2.428 -2.738 1 48.69 114 SER B O 1
#

Foldseek 3Di:
DKDKDKFKFFWPPPCVVVVVVLVVVCVVVVVLVVVLCVVLQWDDKDWDWDDDPVGIMIMIITIGNDPVSSVVCLVVPPRPSSVVVVVSCVVTTPHNDGPDDDDDDDDDDDPVVD/DKDKDKFKFFWPPPCVVVVVVLVVVCVVVVVLVVVLCVQLQWDDKDWDWDDDPVGIMIMIITIGNDPVSSVVCLVVPPRPSSVVVVVSCVVTTPHNDGPDDDDDDDDDDDPVVD

Solvent-accessible surface area (backbone atoms only — not comparable to full-atom values): 12176 Å² total; per-residue (Å²): 120,75,38,73,47,68,44,25,27,49,39,30,89,90,29,60,64,58,53,51,54,50,42,50,50,44,62,74,40,37,72,62,51,41,53,49,36,48,74,31,48,34,35,32,40,35,37,30,37,37,58,51,96,85,47,45,28,42,33,38,42,40,32,17,64,39,62,70,54,28,53,53,39,58,72,66,47,81,49,66,68,55,50,50,49,52,52,50,46,64,70,31,26,66,78,70,50,73,74,54,45,67,42,82,61,49,77,49,64,29,82,82,66,99,119,74,36,73,50,66,44,27,28,50,39,29,89,90,29,60,65,60,52,51,53,50,42,50,50,45,61,75,39,37,72,63,51,40,52,50,36,49,74,32,46,33,36,33,40,36,37,30,37,36,59,51,98,85,46,44,27,44,34,38,42,38,32,18,65,40,62,70,53,27,55,54,39,57,74,66,47,81,48,66,67,55,51,51,48,52,50,50,46,64,69,29,25,66,78,70,49,71,75,54,44,64,41,81,62,48,76,48,63,30,81,82,66,100

Radius of gyration: 17.84 Å; Cα contacts (8 Å, |Δi|>4): 421; chains: 2; bounding box: 40×51×34 Å

pLDDT: mean 91.89, std 7.02, range [48.69, 98.0]

Organism: NCBI:txid1816183

Nearest PDB structures (foldseek):
  7cww-assembly1_A  TM=4.898E-01  e=1.527E-01  Streptomyces laurentii
  2op5-assembly3_F  TM=6.278E-01  e=3.913E-01  uncultured marine organism
  2n76-assembly1_A  TM=5.132E-01  e=6.883E-01  synthetic construct
  4iof-assembly1_A  TM=4.475E-01  e=4.167E-01  Homo sapiens
  7rze-assembly1_A  TM=3.802E-01  e=1.211E+00  Homo sapiens

Secondary structure (DSSP, 8-state):
--EEEEEEEEBPTT-HHHHHHHHHHHHHTHHHHHHHHHHTTEEEEEEEEEE-SS-EEEEEEEEES-HHHHHHHHHH---HHHHHHHHHHHHHBSS------EEEEEEEE-GGG-/--EEEEEEEEBPTT-HHHHHHHHHHHHHTHHHHHHHHHHTTEEEEEEEEEE-SS-EEEEEEEEES-HHHHHHHHHH---HHHHHHHHHHHHHBSS------EEEEEEEE-GGG-

InterPro domains:
  IPR046174 Protein of unknown function DUF6176 [PF19673] (3-111)